Protein AF-A0A067C6R5-F1 (afdb_monomer_lite)

Organism: Saprolegnia parasitica (strain CBS 223.65) (NCBI:txid695850)

pLDDT: mean 70.48, std 15.37, range [34.06, 92.0]

Secondary structure (DSSP, 8-state):
-----S-TT--SS----BGGGTTTTT-GGGGTHHHHHHHHHHHHHHHHHHHHTTHHHHHTT--TTTTT-HHHHHHHHHHHHHH---HHHHHHHHHHHHHHHHHHHHHHHHHHHHHHHHHHT-HHHHHHHHHHH-SS-HHHHHHHHHHHHHHHHHHTT-GGGHHHIIIIIHHIIIIISHHHHHHHHHHHHH--TTS---PBTTTB-TTBHHHHHHHHHHHHHHHHHHHHHHHHHHHHTGGGG--------GGGS-----------

Structure (mmCIF, N/CA/C/O backbone):
data_AF-A0A067C6R5-F1
#
_entry.id   AF-A0A067C6R5-F1
#
loop_
_atom_site.group_PDB
_atom_site.id
_atom_site.type_symbol
_atom_site.label_atom_id
_atom_site.label_alt_id
_atom_site.label_comp_id
_atom_site.label_asym_id
_atom_site.label_entity_id
_atom_site.label_seq_id
_atom_site.pdbx_PDB_ins_code
_atom_site.Cartn_x
_atom_site.Cartn_y
_atom_site.Cartn_z
_atom_site.occupancy
_atom_site.B_iso_or_equiv
_atom_site.auth_seq_id
_atom_site.auth_comp_id
_atom_site.auth_asym_id
_atom_site.auth_atom_id
_atom_site.pdbx_PDB_model_num
ATOM 1 N N . MET A 1 1 ? 19.857 13.580 -11.197 1.00 44.19 1 MET A N 1
ATOM 2 C CA . MET A 1 1 ? 21.025 12.777 -11.629 1.00 44.19 1 MET A CA 1
ATOM 3 C C . MET A 1 1 ? 20.503 11.390 -11.952 1.00 44.19 1 MET A C 1
ATOM 5 O O . MET A 1 1 ? 19.871 10.822 -11.078 1.00 44.19 1 MET A O 1
ATOM 9 N N . HIS A 1 2 ? 20.667 10.883 -13.178 1.00 52.81 2 HIS A N 1
ATOM 10 C CA . HIS A 1 2 ? 20.287 9.495 -13.477 1.00 52.81 2 HIS A CA 1
ATOM 11 C C . HIS A 1 2 ? 21.215 8.545 -12.706 1.00 52.81 2 HIS A C 1
ATOM 13 O O . HIS A 1 2 ? 22.434 8.758 -12.746 1.00 52.81 2 HIS A O 1
ATOM 19 N N . PRO A 1 3 ? 20.680 7.544 -11.990 1.00 53.44 3 PRO A N 1
ATOM 20 C CA . PRO A 1 3 ? 21.514 6.559 -11.328 1.00 53.44 3 PRO A CA 1
ATOM 21 C C . PRO A 1 3 ? 22.317 5.816 -12.386 1.00 53.44 3 PRO A C 1
ATOM 23 O O . PRO A 1 3 ? 21.790 5.291 -13.367 1.00 53.44 3 PRO A O 1
ATOM 26 N N . ARG A 1 4 ? 23.638 5.820 -12.215 1.00 61.06 4 ARG A N 1
ATOM 27 C CA . ARG A 1 4 ? 24.522 5.023 -13.055 1.00 61.06 4 ARG A CA 1
ATOM 28 C C . ARG A 1 4 ? 24.373 3.583 -12.587 1.00 61.06 4 ARG A C 1
ATOM 30 O O . ARG A 1 4 ? 24.993 3.196 -11.608 1.00 61.06 4 ARG A O 1
ATOM 37 N N . CYS A 1 5 ? 23.588 2.787 -13.305 1.00 66.44 5 CYS A N 1
ATOM 38 C CA . CYS A 1 5 ? 23.554 1.332 -13.121 1.00 66.44 5 CYS A CA 1
ATOM 39 C C . CYS A 1 5 ? 24.858 0.630 -13.548 1.00 66.44 5 CYS A C 1
ATOM 41 O O . CYS A 1 5 ? 24.928 -0.592 -13.563 1.00 66.44 5 CYS A O 1
ATOM 43 N N . PHE A 1 6 ? 25.900 1.403 -13.865 1.00 57.22 6 PHE A N 1
ATOM 44 C CA . PHE A 1 6 ? 27.243 0.933 -14.159 1.00 57.22 6 PHE A CA 1
ATOM 45 C C . PHE A 1 6 ? 28.114 1.056 -12.908 1.00 57.22 6 PHE A C 1
ATOM 47 O O . PHE A 1 6 ? 28.357 2.166 -12.429 1.00 57.22 6 PHE A O 1
ATOM 54 N N . ALA A 1 7 ? 28.627 -0.071 -12.415 1.00 45.84 7 ALA A N 1
ATOM 55 C CA . ALA A 1 7 ? 29.823 -0.060 -11.583 1.00 45.84 7 ALA A CA 1
ATOM 56 C C . ALA A 1 7 ? 31.022 0.350 -12.459 1.00 45.84 7 ALA A C 1
ATOM 58 O O . ALA A 1 7 ? 31.126 -0.070 -13.611 1.00 45.84 7 ALA A O 1
ATOM 59 N N . ASP A 1 8 ? 31.889 1.212 -11.936 1.00 47.25 8 ASP A N 1
ATOM 60 C CA . ASP A 1 8 ? 32.986 1.862 -12.656 1.00 47.25 8 ASP A CA 1
ATOM 61 C C . ASP A 1 8 ? 33.775 0.944 -13.618 1.00 47.25 8 ASP A C 1
ATOM 63 O O . ASP A 1 8 ? 34.541 0.072 -13.213 1.00 47.25 8 ASP A O 1
ATOM 67 N N . GLY A 1 9 ? 33.663 1.228 -14.919 1.00 46.22 9 GLY A N 1
ATOM 68 C CA . GLY A 1 9 ? 34.814 1.233 -15.824 1.00 46.22 9 GLY A CA 1
ATOM 69 C C . GLY A 1 9 ? 35.507 -0.090 -16.161 1.00 46.22 9 GLY A C 1
ATOM 70 O O . GLY A 1 9 ? 36.697 -0.050 -16.476 1.00 46.22 9 GLY A O 1
ATOM 71 N N . LYS A 1 10 ? 34.818 -1.237 -16.173 1.00 45.56 10 LYS A N 1
ATOM 72 C CA . LYS A 1 10 ? 35.323 -2.425 -16.885 1.00 45.56 10 LYS A CA 1
ATOM 73 C C . LYS A 1 10 ? 34.293 -2.992 -17.853 1.00 45.56 10 LYS A C 1
ATOM 75 O O . LYS A 1 10 ? 33.242 -3.487 -17.468 1.00 45.56 10 LYS A O 1
ATOM 80 N N . VAL A 1 11 ? 34.650 -2.866 -19.126 1.00 49.47 11 VAL A N 1
ATOM 81 C CA . VAL A 1 11 ? 34.019 -3.497 -20.281 1.00 49.47 11 VAL A CA 1
ATOM 82 C C . VAL A 1 11 ? 34.340 -4.988 -20.204 1.00 49.47 11 VAL A C 1
ATOM 84 O O . VAL A 1 11 ? 35.391 -5.396 -20.670 1.00 49.47 11 VAL A O 1
ATOM 87 N N . ASP A 1 12 ? 33.480 -5.758 -19.545 1.00 50.25 12 ASP A N 1
ATOM 88 C CA . ASP A 1 12 ? 33.405 -7.218 -19.664 1.00 50.25 12 ASP A CA 1
ATOM 89 C C . ASP A 1 12 ? 31.941 -7.637 -19.402 1.00 50.25 12 ASP A C 1
ATOM 91 O O . ASP A 1 12 ? 31.506 -7.764 -18.261 1.00 50.25 12 ASP A O 1
ATOM 95 N N . ASP A 1 13 ? 31.160 -7.726 -20.483 1.00 45.91 13 ASP A N 1
ATOM 96 C CA . ASP A 1 13 ? 30.016 -8.613 -20.785 1.00 45.91 13 ASP A CA 1
ATOM 97 C C . ASP A 1 13 ? 28.974 -9.051 -19.725 1.00 45.91 13 ASP A C 1
ATOM 99 O O . ASP A 1 13 ? 28.172 -9.945 -19.996 1.00 45.91 13 ASP A O 1
ATOM 103 N N . MET A 1 14 ? 28.845 -8.397 -18.571 1.00 52.38 14 MET A N 1
ATOM 104 C CA . MET A 1 14 ? 27.650 -8.526 -17.718 1.00 52.38 14 MET A CA 1
ATOM 105 C C . MET A 1 14 ? 26.938 -7.183 -17.592 1.00 52.38 14 MET A C 1
ATOM 107 O O . MET A 1 14 ? 27.125 -6.423 -16.646 1.00 52.38 14 MET A O 1
ATOM 111 N N . VAL A 1 15 ? 26.135 -6.874 -18.612 1.00 60.31 15 VAL A N 1
ATOM 112 C CA . VAL A 1 15 ? 25.364 -5.631 -18.715 1.00 60.31 15 VAL A CA 1
ATOM 113 C C . VAL A 1 15 ? 24.257 -5.629 -17.659 1.00 60.31 15 VAL A C 1
ATOM 115 O O . VAL A 1 15 ? 23.209 -6.251 -17.832 1.00 60.31 15 VAL A O 1
ATOM 118 N N . VAL A 1 16 ? 24.480 -4.909 -16.561 1.00 69.88 16 VAL A N 1
ATOM 119 C CA . VAL A 1 16 ? 23.430 -4.604 -15.584 1.00 69.88 16 VAL A CA 1
ATOM 120 C C . VAL A 1 16 ? 22.430 -3.663 -16.252 1.00 69.88 16 VAL A C 1
ATOM 122 O O . VAL A 1 16 ? 22.750 -2.526 -16.601 1.00 69.88 16 VAL A O 1
ATOM 125 N N . CYS A 1 17 ? 21.219 -4.162 -16.486 1.00 81.44 17 CYS A N 1
ATOM 126 C CA . CYS A 1 17 ? 20.203 -3.449 -17.250 1.00 81.44 17 CYS A CA 1
ATOM 127 C C . CYS A 1 17 ? 19.439 -2.437 -16.377 1.00 81.44 17 CYS A C 1
ATOM 129 O O . CYS A 1 17 ? 19.058 -2.737 -15.242 1.00 81.44 17 CYS A O 1
ATOM 131 N N . ALA A 1 18 ? 19.191 -1.238 -16.907 1.00 84.38 18 ALA A N 1
ATOM 132 C CA . ALA A 1 18 ? 18.349 -0.231 -16.260 1.00 84.38 18 ALA A CA 1
ATOM 133 C C . ALA A 1 18 ? 16.856 -0.499 -16.525 1.00 84.38 18 ALA A C 1
ATOM 135 O O . ALA A 1 18 ? 16.506 -1.037 -17.575 1.00 84.38 18 ALA A O 1
ATOM 136 N N . VAL A 1 19 ? 15.972 -0.072 -15.615 1.00 84.00 19 VAL A N 1
ATOM 137 C CA . VAL A 1 19 ? 14.509 -0.298 -15.671 1.00 84.00 19 VAL A CA 1
ATOM 138 C C . VAL A 1 19 ? 13.851 0.153 -16.979 1.00 84.00 19 VAL A C 1
ATOM 140 O O . VAL A 1 19 ? 12.918 -0.492 -17.472 1.00 84.00 19 VAL A O 1
ATOM 143 N N . GLN A 1 20 ? 14.390 1.207 -17.596 1.00 83.75 20 GLN A N 1
ATOM 144 C CA . GLN A 1 20 ? 13.936 1.720 -18.892 1.00 83.75 20 GLN A CA 1
ATOM 145 C C . GLN A 1 20 ? 14.157 0.716 -20.038 1.00 83.75 20 GLN A C 1
ATOM 147 O O . GLN A 1 20 ? 13.341 0.659 -20.951 1.00 83.75 20 GLN A O 1
ATOM 152 N N . HIS A 1 21 ? 15.193 -0.126 -19.953 1.00 85.19 21 HIS A N 1
ATOM 153 C CA . HIS A 1 21 ? 15.613 -1.066 -21.002 1.00 85.19 21 HIS A CA 1
ATOM 154 C C . HIS A 1 21 ? 15.312 -2.534 -20.680 1.00 85.19 21 HIS A C 1
ATOM 156 O O . HIS A 1 21 ? 15.797 -3.434 -21.361 1.00 85.19 21 HIS A O 1
ATOM 162 N N . TRP A 1 22 ? 14.515 -2.822 -19.647 1.00 86.62 22 TRP A N 1
ATOM 163 C CA . TRP A 1 22 ? 14.220 -4.209 -19.275 1.00 86.62 22 TRP A CA 1
ATOM 164 C C . TRP A 1 22 ? 13.587 -5.023 -20.402 1.00 86.62 22 TRP A C 1
ATOM 166 O O . TRP A 1 22 ? 13.871 -6.213 -20.499 1.00 86.62 22 TRP A O 1
ATOM 176 N N . ASP A 1 23 ? 12.774 -4.408 -21.261 1.00 86.62 23 ASP A N 1
ATOM 177 C CA . ASP A 1 23 ? 12.181 -5.104 -22.406 1.00 86.62 23 ASP A CA 1
ATOM 178 C C . ASP A 1 23 ? 13.265 -5.551 -23.406 1.00 86.62 23 ASP A C 1
ATOM 180 O O . ASP A 1 23 ? 13.275 -6.712 -23.814 1.00 86.62 23 ASP A O 1
ATOM 184 N N . ASP A 1 24 ? 14.240 -4.682 -23.694 1.00 86.75 24 ASP A N 1
ATOM 185 C CA . ASP A 1 24 ? 15.369 -4.964 -24.594 1.00 86.75 24 ASP A CA 1
ATOM 186 C C . ASP A 1 24 ? 16.315 -6.032 -24.021 1.00 86.75 24 ASP A C 1
ATOM 188 O O . ASP A 1 24 ? 16.852 -6.870 -24.744 1.00 86.75 24 ASP A O 1
ATOM 192 N N . CYS A 1 25 ? 16.496 -6.031 -22.700 1.00 85.62 25 CYS A N 1
ATOM 193 C CA . CYS A 1 25 ? 17.357 -6.970 -21.984 1.00 85.62 25 CYS A CA 1
ATOM 194 C C . CYS A 1 25 ? 16.685 -8.323 -21.662 1.00 85.62 25 CYS A C 1
ATOM 196 O O . CYS A 1 25 ? 17.308 -9.168 -21.021 1.00 85.62 25 CYS A O 1
ATOM 198 N N . GLY A 1 26 ? 15.416 -8.535 -22.038 1.00 87.12 26 GLY A N 1
ATOM 199 C CA . GLY A 1 26 ? 14.666 -9.768 -21.735 1.00 87.12 26 GLY A CA 1
ATOM 200 C C . GLY A 1 26 ? 14.119 -9.867 -20.299 1.00 87.12 26 GLY A C 1
ATOM 201 O O . GLY A 1 26 ? 13.637 -10.917 -19.874 1.00 87.12 26 GLY A O 1
ATOM 202 N N . TYR A 1 27 ? 14.154 -8.765 -19.554 1.00 87.62 27 TYR A N 1
ATOM 203 C CA . TYR A 1 27 ? 13.699 -8.615 -18.170 1.00 87.62 27 TYR A CA 1
ATOM 204 C C . TYR A 1 27 ? 12.306 -7.976 -18.042 1.00 87.62 27 TYR A C 1
ATOM 206 O O . TYR A 1 27 ? 11.853 -7.726 -16.928 1.00 87.62 27 TYR A O 1
ATOM 214 N N . GLY A 1 28 ? 11.580 -7.744 -19.142 1.00 86.00 28 GLY A N 1
ATOM 215 C CA . GLY A 1 28 ? 10.255 -7.097 -19.123 1.00 86.00 28 GLY A CA 1
ATOM 216 C C . GLY A 1 28 ? 9.228 -7.769 -18.196 1.00 86.00 28 GLY A C 1
ATOM 217 O O . GLY A 1 28 ? 8.382 -7.105 -17.594 1.00 86.00 28 GLY A O 1
ATOM 218 N N . TRP A 1 29 ? 9.351 -9.084 -17.978 1.00 88.56 29 TRP A N 1
ATOM 219 C CA .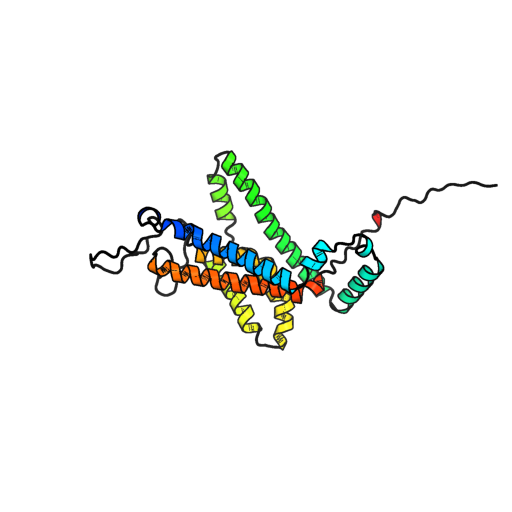 TRP A 1 29 ? 8.501 -9.844 -17.054 1.00 88.56 29 TRP A CA 1
ATOM 220 C C . TRP A 1 29 ? 8.615 -9.383 -15.587 1.00 88.56 29 TRP A C 1
ATOM 222 O O . TRP A 1 29 ? 7.646 -9.518 -14.835 1.00 88.56 29 TRP A O 1
ATOM 232 N N . LEU A 1 30 ? 9.746 -8.787 -15.181 1.00 89.00 30 LEU A N 1
ATOM 233 C CA . LEU A 1 30 ? 9.971 -8.275 -13.821 1.00 89.00 30 LEU A CA 1
ATOM 234 C C . LEU A 1 30 ? 9.060 -7.095 -13.469 1.00 89.00 30 LEU A C 1
ATOM 236 O O . LEU A 1 30 ? 8.815 -6.860 -12.291 1.00 89.00 30 LEU A O 1
ATOM 240 N N . ARG A 1 31 ? 8.482 -6.399 -14.458 1.00 85.31 31 ARG A N 1
ATOM 241 C CA . ARG A 1 31 ? 7.496 -5.333 -14.204 1.00 85.31 31 ARG A CA 1
ATOM 242 C C . ARG A 1 31 ? 6.183 -5.880 -13.643 1.00 85.31 31 ARG A C 1
ATOM 244 O O . ARG A 1 31 ? 5.560 -5.262 -12.786 1.00 85.31 31 ARG A O 1
ATOM 251 N N . LEU A 1 32 ? 5.757 -7.048 -14.127 1.00 85.94 32 LEU A N 1
ATOM 252 C CA . LEU A 1 32 ? 4.472 -7.654 -13.765 1.00 85.94 32 LEU A CA 1
ATOM 253 C C . LEU A 1 32 ? 4.601 -8.720 -12.674 1.00 85.94 32 LEU A C 1
ATOM 255 O O . LEU A 1 32 ? 3.642 -8.964 -11.940 1.00 85.94 32 LEU A O 1
ATOM 259 N N . ALA A 1 33 ? 5.768 -9.354 -12.544 1.00 89.06 33 ALA A N 1
ATOM 260 C CA . ALA A 1 33 ? 5.976 -10.437 -11.589 1.00 89.06 33 ALA A CA 1
ATOM 261 C C . ALA A 1 33 ? 5.647 -10.062 -10.130 1.00 89.06 33 ALA A C 1
ATOM 263 O O . ALA A 1 33 ? 4.912 -10.830 -9.504 1.00 89.06 33 ALA A O 1
ATOM 264 N N . PRO A 1 34 ? 6.073 -8.904 -9.580 1.00 86.69 34 PRO A N 1
ATOM 265 C CA . PRO A 1 34 ? 5.721 -8.521 -8.213 1.00 86.69 34 PRO A CA 1
ATOM 266 C C . PRO A 1 34 ? 4.214 -8.323 -8.036 1.00 86.69 34 PRO A C 1
ATOM 268 O O . PRO A 1 34 ? 3.660 -8.713 -7.012 1.00 86.69 34 PRO A O 1
ATOM 271 N N . ILE A 1 35 ? 3.529 -7.780 -9.049 1.00 85.81 35 ILE A N 1
ATOM 272 C CA . ILE A 1 35 ? 2.076 -7.555 -9.021 1.00 85.81 35 ILE A CA 1
ATOM 273 C C . ILE A 1 35 ? 1.343 -8.895 -8.947 1.00 85.81 35 ILE A C 1
ATOM 275 O O . ILE A 1 35 ? 0.514 -9.101 -8.058 1.00 85.81 35 ILE A O 1
ATOM 279 N N . TYR A 1 36 ? 1.673 -9.828 -9.845 1.00 86.44 36 TYR A N 1
ATOM 280 C CA . TYR A 1 36 ? 1.070 -11.160 -9.839 1.00 86.44 36 TYR A CA 1
ATOM 281 C C . TYR A 1 36 ? 1.392 -11.926 -8.565 1.00 86.44 36 TYR A C 1
ATOM 283 O O . TYR A 1 36 ? 0.526 -12.612 -8.028 1.00 86.44 36 TYR A O 1
ATOM 291 N N . LEU A 1 37 ? 2.611 -11.792 -8.048 1.00 89.00 37 LEU A N 1
ATOM 292 C CA . LEU A 1 37 ? 3.007 -12.447 -6.815 1.00 89.00 37 LEU A CA 1
ATOM 293 C C . LEU A 1 37 ? 2.222 -11.891 -5.619 1.00 89.00 37 LEU A C 1
ATOM 295 O O . LEU A 1 37 ? 1.673 -12.680 -4.848 1.00 89.00 37 LEU A O 1
ATOM 299 N N . CYS A 1 38 ? 2.095 -10.568 -5.489 1.00 86.12 38 CYS A N 1
ATOM 300 C CA . CYS A 1 38 ? 1.267 -9.936 -4.460 1.00 86.12 38 CYS A CA 1
ATOM 301 C C . CYS A 1 38 ? -0.198 -10.375 -4.566 1.00 86.12 38 CYS A C 1
ATOM 303 O O . CYS A 1 38 ? -0.795 -10.741 -3.554 1.00 86.12 38 CYS A O 1
ATOM 305 N N . LEU A 1 39 ? -0.763 -10.411 -5.777 1.00 86.62 39 LEU A N 1
ATOM 306 C CA . LEU A 1 39 ? -2.130 -10.878 -6.017 1.00 86.62 39 LEU A CA 1
ATOM 307 C C . LEU A 1 39 ? -2.307 -12.348 -5.609 1.00 86.62 39 LEU A C 1
ATOM 309 O O . LEU A 1 39 ? -3.243 -12.682 -4.883 1.00 86.62 39 LEU A O 1
ATOM 313 N N . CYS A 1 40 ? -1.397 -13.225 -6.035 1.00 89.19 40 CYS A N 1
ATOM 314 C CA . CYS A 1 40 ? -1.409 -14.639 -5.675 1.00 89.19 40 CYS A CA 1
ATOM 315 C C . CYS A 1 40 ? -1.315 -14.828 -4.158 1.00 89.19 40 CYS A C 1
ATOM 317 O O . CYS A 1 40 ? -2.112 -15.571 -3.590 1.00 89.19 40 CYS A O 1
ATOM 319 N N . LEU A 1 41 ? -0.389 -14.137 -3.486 1.00 88.44 41 LEU A N 1
ATOM 320 C CA . LEU A 1 41 ? -0.261 -14.189 -2.028 1.00 88.44 41 LEU A CA 1
ATOM 321 C C . LEU A 1 41 ? -1.523 -13.689 -1.333 1.00 88.44 41 LEU A C 1
ATOM 323 O O . LEU A 1 41 ? -1.992 -14.338 -0.403 1.00 88.44 41 LEU A O 1
ATOM 327 N N . TRP A 1 42 ? -2.092 -12.580 -1.798 1.00 86.50 42 TRP A N 1
ATOM 328 C CA . TRP A 1 42 ? -3.319 -12.013 -1.253 1.00 86.50 42 TRP A CA 1
ATOM 329 C C . TRP A 1 42 ? -4.486 -13.003 -1.343 1.00 86.50 42 TRP A C 1
ATOM 331 O O . TRP A 1 42 ? -5.130 -13.291 -0.334 1.00 86.50 42 TRP A O 1
ATOM 341 N N . VAL A 1 43 ? -4.701 -13.611 -2.515 1.00 85.25 43 VAL A N 1
ATOM 342 C CA . VAL A 1 43 ? -5.747 -14.626 -2.714 1.00 85.25 43 VAL A CA 1
ATOM 343 C C . VAL A 1 43 ? -5.480 -15.869 -1.863 1.00 85.25 43 VAL A C 1
ATOM 345 O O . VAL A 1 43 ? -6.382 -16.342 -1.172 1.00 85.25 43 VAL A O 1
ATOM 348 N N . LEU A 1 44 ? -4.258 -16.408 -1.874 1.00 89.25 44 LEU A N 1
ATOM 349 C CA . LEU A 1 44 ? -3.922 -17.639 -1.153 1.00 89.25 44 LEU A CA 1
ATOM 350 C C . LEU A 1 44 ? -4.017 -17.465 0.366 1.00 89.25 44 LEU A C 1
ATOM 352 O O . LEU A 1 44 ? -4.594 -18.320 1.040 1.00 89.25 44 LEU A O 1
ATOM 356 N N . LEU A 1 45 ? -3.492 -16.363 0.908 1.00 85.56 45 LEU A N 1
ATOM 357 C CA . LEU A 1 45 ? -3.587 -16.040 2.332 1.00 85.56 45 LEU A CA 1
ATOM 358 C C . LEU A 1 45 ? -5.038 -15.758 2.729 1.00 85.56 45 LEU A C 1
ATOM 360 O O . LEU A 1 45 ? -5.513 -16.330 3.710 1.00 85.56 45 LEU A O 1
ATOM 364 N N . GLY A 1 46 ? -5.764 -14.960 1.940 1.00 78.75 46 GLY A N 1
ATOM 365 C CA . GLY A 1 46 ? -7.175 -14.662 2.175 1.00 78.75 46 GLY A CA 1
ATOM 366 C C . GLY A 1 46 ? -8.033 -15.928 2.209 1.00 78.75 46 GLY A C 1
ATOM 367 O O . GLY A 1 46 ? -8.737 -16.180 3.188 1.00 78.75 46 GLY A O 1
ATOM 368 N N . VAL A 1 47 ? -7.915 -16.791 1.195 1.00 81.75 47 VAL A N 1
ATOM 369 C CA . VAL A 1 47 ? -8.628 -18.079 1.134 1.00 81.75 47 VAL A CA 1
ATOM 370 C C . VAL A 1 47 ? -8.182 -19.015 2.257 1.00 81.75 47 VAL A C 1
ATOM 372 O O . VAL A 1 47 ? -9.022 -19.648 2.899 1.00 81.75 47 VAL A O 1
ATOM 375 N N . GLY A 1 48 ? -6.877 -19.117 2.520 1.00 83.62 48 GLY A N 1
ATOM 376 C CA . GLY A 1 48 ? -6.326 -19.968 3.573 1.00 83.62 48 GLY A CA 1
ATOM 377 C C . GLY A 1 48 ? -6.854 -19.594 4.957 1.00 83.62 48 GLY A C 1
ATOM 378 O O . GLY A 1 48 ? -7.251 -20.467 5.732 1.00 83.62 48 GLY A O 1
ATOM 379 N N . MET A 1 49 ? -6.936 -18.298 5.250 1.00 75.19 49 MET A N 1
ATOM 380 C CA . MET A 1 49 ? -7.488 -17.798 6.505 1.00 75.19 49 MET A CA 1
ATOM 381 C C . MET A 1 49 ? -9.007 -17.965 6.583 1.00 75.19 49 MET A C 1
ATOM 383 O O . MET A 1 49 ? -9.515 -18.419 7.611 1.00 75.19 49 MET A O 1
ATOM 387 N N . LEU A 1 50 ? -9.728 -17.713 5.488 1.00 72.00 50 LEU A N 1
ATOM 388 C CA . LEU A 1 50 ? -11.177 -17.909 5.426 1.00 72.00 50 LEU A CA 1
ATOM 389 C C . LEU A 1 50 ? -11.573 -19.383 5.636 1.00 72.00 50 LEU A C 1
ATOM 391 O O . LEU A 1 50 ? -12.591 -19.677 6.268 1.00 72.00 50 LEU A O 1
ATOM 395 N N . ARG A 1 51 ? -10.742 -20.322 5.158 1.00 76.50 51 ARG A N 1
ATOM 396 C CA . ARG A 1 51 ? -10.897 -21.764 5.413 1.00 76.50 51 ARG A CA 1
ATOM 397 C C . ARG A 1 51 ? -10.672 -22.122 6.882 1.00 76.50 51 ARG A C 1
ATOM 399 O O . ARG A 1 51 ? -11.445 -22.910 7.422 1.00 76.50 51 ARG A O 1
ATOM 406 N N . ARG A 1 52 ? -9.653 -21.548 7.535 1.00 73.81 52 ARG A N 1
ATOM 407 C CA . ARG A 1 52 ? -9.331 -21.837 8.948 1.00 73.81 52 ARG A CA 1
ATOM 408 C C . ARG A 1 52 ? -10.431 -21.402 9.919 1.00 73.81 52 ARG A C 1
ATOM 410 O O . ARG A 1 52 ? -10.663 -22.097 10.899 1.00 73.81 52 ARG A O 1
ATOM 417 N N . HIS A 1 53 ? -11.127 -20.299 9.643 1.00 63.62 53 HIS A N 1
ATOM 418 C CA . HIS A 1 53 ? -12.117 -19.724 10.566 1.00 63.62 53 HIS A CA 1
ATOM 419 C C . HIS A 1 53 ? -13.576 -20.148 10.317 1.00 63.62 53 HIS A C 1
ATOM 421 O O . HIS A 1 53 ? -14.490 -19.498 10.812 1.00 63.62 53 HIS A O 1
ATOM 427 N N . ALA A 1 54 ? -13.826 -21.231 9.568 1.00 56.50 54 ALA A N 1
ATOM 428 C CA . ALA A 1 54 ? -15.169 -21.771 9.289 1.00 56.50 54 ALA A CA 1
ATOM 429 C C . ALA A 1 54 ? -16.175 -20.786 8.638 1.00 56.50 54 ALA A C 1
ATOM 431 O O . ALA A 1 54 ? -17.321 -21.158 8.390 1.00 56.50 54 ALA A O 1
ATOM 432 N N . ALA A 1 55 ? -15.757 -19.569 8.272 1.00 53.78 55 ALA A N 1
ATOM 433 C CA . ALA A 1 55 ? -16.606 -18.557 7.645 1.00 53.78 55 ALA A CA 1
ATOM 434 C C . ALA A 1 55 ? -17.174 -19.032 6.297 1.00 53.78 55 ALA A C 1
ATOM 436 O O . ALA A 1 55 ? -18.330 -18.760 5.989 1.00 53.78 55 ALA A O 1
ATOM 437 N N . LEU A 1 56 ? -16.417 -19.836 5.538 1.00 50.12 56 LEU A N 1
ATOM 438 C CA . LEU A 1 56 ? -16.924 -20.501 4.329 1.00 50.12 56 LEU A CA 1
ATOM 439 C C . LEU A 1 56 ? -18.039 -21.511 4.634 1.00 50.12 56 LEU A C 1
ATOM 441 O O . LEU A 1 56 ? -19.002 -21.595 3.880 1.00 50.12 56 LEU A O 1
ATOM 445 N N . HIS A 1 57 ? -17.961 -22.235 5.755 1.00 49.41 57 HIS A N 1
ATOM 446 C CA . HIS A 1 57 ? -19.038 -23.143 6.166 1.00 49.41 57 HIS A CA 1
ATOM 447 C C . HIS A 1 57 ? -20.297 -22.381 6.609 1.00 49.41 57 HIS A C 1
ATOM 449 O O . HIS A 1 57 ? -21.388 -22.925 6.496 1.00 49.41 57 HIS A O 1
ATOM 455 N N . GLY A 1 58 ? -20.164 -21.137 7.086 1.00 50.97 58 GLY A N 1
ATOM 456 C CA . GLY A 1 58 ? -21.288 -20.246 7.397 1.00 50.97 58 GLY A CA 1
ATOM 457 C C . GLY A 1 58 ? -21.896 -19.567 6.164 1.00 50.97 58 GLY A C 1
ATOM 458 O O . GLY A 1 58 ? -23.115 -19.493 6.061 1.00 50.97 58 GLY A O 1
ATOM 459 N N . LEU A 1 59 ? -21.074 -19.140 5.196 1.00 51.25 59 LEU A N 1
ATOM 460 C CA . LEU A 1 59 ? -21.524 -18.493 3.952 1.00 51.25 59 LEU A CA 1
ATOM 461 C C . LEU A 1 59 ? -22.391 -19.419 3.087 1.00 51.25 59 LEU A C 1
ATOM 463 O O . LEU A 1 59 ? -23.402 -18.985 2.543 1.00 51.25 59 LEU A O 1
ATOM 467 N N . PHE A 1 60 ? -22.039 -20.705 3.015 1.00 50.94 60 PHE A N 1
ATOM 468 C CA . PHE A 1 60 ? -22.854 -21.722 2.336 1.00 50.94 60 PHE A CA 1
ATOM 469 C C . PHE A 1 60 ? -23.993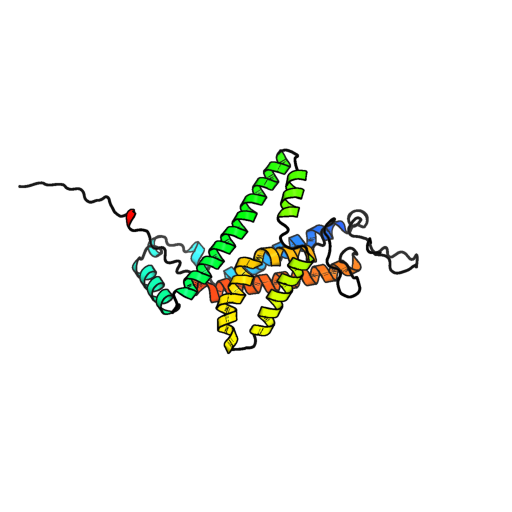 -22.280 3.203 1.00 50.94 60 PHE A C 1
ATOM 471 O O . PHE A 1 60 ? -24.813 -23.054 2.719 1.00 50.94 60 PHE A O 1
ATOM 478 N N . ARG A 1 61 ? -24.073 -21.873 4.475 1.00 45.47 61 ARG A N 1
ATOM 479 C CA . ARG A 1 61 ? -25.125 -22.246 5.430 1.00 45.47 61 ARG A CA 1
ATOM 480 C C . ARG A 1 61 ? -25.902 -21.008 5.886 1.00 45.47 61 ARG A C 1
ATOM 482 O O . ARG A 1 61 ? -26.281 -20.900 7.052 1.00 45.47 61 ARG A O 1
ATOM 489 N N . SER A 1 62 ? -26.104 -20.067 4.960 1.00 44.75 62 SER A N 1
ATOM 490 C CA . SER A 1 62 ? -26.992 -18.916 5.123 1.00 44.75 62 SER A CA 1
ATOM 491 C C . SER A 1 62 ? -28.439 -19.409 5.143 1.00 44.75 62 SER A C 1
ATOM 493 O O . SER A 1 62 ? -29.140 -19.427 4.134 1.00 44.75 62 SER A O 1
ATOM 495 N N . ASP A 1 63 ? -28.858 -19.899 6.303 1.00 45.56 63 ASP A N 1
ATOM 496 C CA . ASP A 1 63 ? -30.248 -20.207 6.588 1.00 45.56 63 ASP A CA 1
ATOM 497 C C . ASP A 1 63 ? -30.945 -18.879 6.914 1.00 45.56 63 ASP A C 1
ATOM 499 O O . ASP A 1 63 ? -30.771 -18.313 7.998 1.00 45.56 63 ASP A O 1
ATOM 503 N N . ALA A 1 64 ? -31.668 -18.324 5.936 1.00 52.69 64 ALA A N 1
ATOM 504 C CA . ALA A 1 64 ? -32.304 -17.003 6.016 1.00 52.69 64 ALA A CA 1
ATOM 505 C C . ALA A 1 64 ? -33.250 -16.858 7.225 1.00 52.69 64 ALA A C 1
ATOM 507 O O . ALA A 1 64 ? -33.499 -15.752 7.699 1.00 52.69 64 ALA A O 1
ATOM 508 N N . THR A 1 65 ? -33.724 -17.978 7.772 1.00 55.00 65 THR A N 1
ATOM 509 C CA . THR A 1 65 ? -34.585 -18.037 8.958 1.00 55.00 65 THR A CA 1
ATOM 510 C C . THR A 1 65 ? -33.855 -17.689 10.262 1.00 55.00 65 THR A C 1
ATOM 512 O O . THR A 1 65 ? -34.487 -17.241 11.215 1.00 55.00 65 THR A O 1
ATOM 515 N N . ARG A 1 66 ? -32.521 -17.821 10.310 1.00 48.06 66 ARG A N 1
ATOM 516 C CA . ARG A 1 66 ? -31.701 -17.602 11.517 1.00 48.06 66 ARG A CA 1
ATOM 517 C C . ARG A 1 66 ? -31.162 -16.175 11.658 1.00 48.06 66 ARG A C 1
ATOM 519 O O . ARG A 1 66 ? -30.759 -15.772 12.743 1.00 48.06 66 ARG A O 1
ATOM 526 N N . VAL A 1 67 ? -31.164 -15.401 10.571 1.00 50.84 67 VAL A N 1
ATOM 527 C CA . VAL A 1 67 ? -30.679 -14.005 10.527 1.00 50.84 67 VAL A CA 1
ATOM 528 C C . VAL A 1 67 ? -31.735 -13.014 11.050 1.00 50.84 67 VAL A C 1
ATOM 530 O O . VAL A 1 67 ? -31.446 -11.838 11.238 1.00 50.84 67 VAL A O 1
ATOM 533 N N . HIS A 1 68 ? -32.964 -13.466 11.315 1.00 49.31 68 HIS A N 1
ATOM 534 C CA . HIS A 1 68 ? -34.083 -12.626 11.761 1.00 49.31 68 HIS A CA 1
ATOM 535 C C . HIS A 1 68 ? -34.509 -12.864 13.216 1.00 49.31 68 HIS A C 1
ATOM 537 O O . HIS A 1 68 ? -35.640 -12.547 13.563 1.00 49.31 68 HIS A O 1
ATOM 543 N N . GLU A 1 69 ? -33.643 -13.377 14.096 1.00 51.19 69 GLU A N 1
ATOM 544 C CA . GLU A 1 69 ? -33.950 -13.370 15.533 1.00 51.19 69 GLU A CA 1
ATOM 545 C C . GLU A 1 69 ? -33.608 -11.996 16.149 1.00 51.19 69 GLU A C 1
ATOM 547 O O . GLU A 1 69 ? -32.446 -11.721 16.459 1.00 51.19 69 GLU A O 1
ATOM 552 N N . PRO A 1 70 ? -34.595 -11.112 16.402 1.00 57.75 70 PRO A N 1
ATOM 553 C CA . PRO A 1 70 ? -34.346 -9.819 17.050 1.00 57.75 70 PRO A CA 1
ATOM 554 C C . PRO A 1 70 ? -33.742 -9.975 18.457 1.00 57.75 70 PRO A C 1
ATOM 556 O O . PRO A 1 70 ? -33.105 -9.058 18.975 1.00 57.75 70 PRO A O 1
ATOM 559 N N . ILE A 1 71 ? -33.905 -11.150 19.072 1.00 56.75 71 ILE A N 1
ATOM 560 C CA . ILE A 1 71 ? -33.388 -11.481 20.402 1.00 56.75 71 ILE A CA 1
ATOM 561 C C . ILE A 1 71 ? -31.864 -11.659 20.376 1.00 56.75 71 ILE A C 1
ATOM 563 O O . ILE A 1 71 ? -31.172 -11.114 21.237 1.00 56.75 71 ILE A O 1
ATOM 567 N N . THR A 1 72 ? -31.307 -12.352 19.378 1.00 52.66 72 THR A N 1
ATOM 568 C CA . THR A 1 72 ? -29.849 -12.517 19.251 1.00 52.66 72 THR A CA 1
ATOM 569 C C . THR A 1 72 ? -29.170 -11.205 18.861 1.00 52.66 72 THR A C 1
ATOM 571 O O . THR A 1 72 ? -28.094 -10.898 19.380 1.00 52.66 72 THR A O 1
ATOM 574 N N . GLN A 1 73 ? -29.834 -10.363 18.063 1.00 58.22 73 GLN A N 1
ATOM 575 C CA . GLN A 1 73 ? -29.363 -9.009 17.760 1.00 58.22 73 GLN A CA 1
ATOM 576 C C . GLN A 1 73 ? -29.374 -8.099 19.005 1.00 58.22 73 GLN A C 1
ATOM 578 O O . GLN A 1 73 ? -28.398 -7.394 19.260 1.00 58.22 73 GLN A O 1
ATOM 583 N N . GLY A 1 74 ? -30.424 -8.162 19.833 1.00 54.53 74 GLY A N 1
ATOM 584 C CA . GLY A 1 74 ? -30.526 -7.398 21.084 1.00 54.53 74 GLY A CA 1
ATOM 585 C C . GLY A 1 74 ? -29.483 -7.794 22.136 1.00 54.53 74 GLY A C 1
ATOM 586 O O . GLY A 1 74 ? -28.900 -6.925 22.788 1.00 54.53 74 GLY A O 1
ATOM 587 N N . VAL A 1 75 ? -29.180 -9.091 22.262 1.00 59.28 75 VAL A N 1
ATOM 588 C CA . VAL A 1 75 ? -28.121 -9.593 23.156 1.00 59.28 75 VAL A CA 1
ATOM 589 C C . VAL A 1 75 ? -26.734 -9.169 22.667 1.00 59.28 75 VAL A C 1
ATOM 591 O O . VAL A 1 75 ? -25.905 -8.763 23.483 1.00 59.28 75 VAL A O 1
ATOM 594 N N . ALA A 1 76 ? -26.486 -9.185 21.354 1.00 57.56 76 ALA A N 1
ATOM 595 C CA . ALA A 1 76 ? -25.235 -8.691 20.783 1.00 57.56 76 ALA A CA 1
ATOM 596 C C . ALA A 1 76 ? -25.044 -7.188 21.060 1.00 57.56 76 ALA A C 1
ATOM 598 O O . ALA A 1 76 ? -23.989 -6.794 21.556 1.00 57.56 76 ALA A O 1
ATOM 599 N N . ILE A 1 77 ? -26.079 -6.366 20.835 1.00 55.78 77 ILE A N 1
ATOM 600 C CA . ILE A 1 77 ? -26.066 -4.919 21.126 1.00 55.78 77 ILE A CA 1
ATOM 601 C C . ILE A 1 77 ? -25.820 -4.655 22.620 1.00 55.78 77 ILE A C 1
ATOM 603 O O . ILE A 1 77 ? -25.002 -3.808 22.979 1.00 55.78 77 ILE A O 1
ATOM 607 N N . ALA A 1 78 ? -26.481 -5.396 23.512 1.00 57.16 78 ALA A N 1
ATOM 608 C CA . ALA A 1 78 ? -26.292 -5.243 24.953 1.00 57.16 78 ALA A CA 1
ATOM 609 C C . ALA A 1 78 ? -24.879 -5.658 25.409 1.00 57.16 78 ALA A C 1
ATOM 611 O O . ALA A 1 78 ? -24.283 -5.003 26.268 1.00 57.16 78 ALA A O 1
ATOM 612 N N . LEU A 1 79 ? -24.309 -6.719 24.825 1.00 57.72 79 LEU A N 1
ATOM 613 C CA . LEU A 1 79 ? -22.949 -7.175 25.125 1.00 57.72 79 LEU A CA 1
ATOM 614 C C . LEU A 1 79 ? -21.882 -6.204 24.613 1.00 57.72 79 LEU A C 1
ATOM 616 O O . LEU A 1 79 ? -20.916 -5.935 25.327 1.00 57.72 79 LEU A O 1
ATOM 620 N N . SER A 1 80 ? -22.051 -5.622 23.427 1.00 53.31 80 SER A N 1
ATOM 621 C CA . SER A 1 80 ? -21.081 -4.657 22.907 1.00 53.31 80 SER A CA 1
ATOM 622 C C . SER A 1 80 ? -21.115 -3.318 23.640 1.00 53.31 80 SER A C 1
ATOM 624 O O . SER A 1 80 ? -20.058 -2.744 23.914 1.00 53.31 80 SER A O 1
ATOM 626 N N . GLN A 1 81 ? -22.298 -2.857 24.054 1.00 55.62 81 GLN A N 1
ATOM 627 C CA . GLN A 1 81 ? -22.439 -1.687 24.925 1.00 55.62 81 GLN A CA 1
ATOM 628 C C . GLN A 1 81 ? -21.796 -1.920 26.302 1.00 55.62 81 GLN A C 1
ATOM 630 O O . GLN A 1 81 ? -21.222 -0.996 26.880 1.00 55.62 81 GLN A O 1
ATOM 635 N N . ARG A 1 82 ? -21.832 -3.157 26.820 1.00 52.78 82 ARG A N 1
ATOM 636 C CA . ARG A 1 82 ? -21.209 -3.524 28.103 1.00 52.78 82 ARG A CA 1
ATOM 637 C C . ARG A 1 82 ? -19.678 -3.565 28.035 1.00 52.78 82 ARG A C 1
ATOM 639 O O . ARG A 1 82 ? -19.028 -3.260 29.035 1.00 52.78 82 ARG A O 1
ATOM 646 N N . THR A 1 83 ? -19.108 -3.899 26.878 1.00 55.38 83 THR A N 1
ATOM 647 C CA . THR A 1 83 ? -17.651 -3.990 26.683 1.00 55.38 83 THR A CA 1
ATOM 648 C C . THR A 1 83 ? -17.015 -2.628 26.371 1.00 55.38 83 THR A C 1
ATOM 650 O O . THR A 1 83 ? -15.945 -2.312 26.892 1.00 55.38 83 THR A O 1
ATOM 653 N N . TYR A 1 84 ? -17.686 -1.757 25.607 1.00 53.62 84 TYR A N 1
ATOM 654 C CA . TYR A 1 84 ? -17.198 -0.405 25.303 1.00 53.62 84 TYR A CA 1
ATOM 655 C C . TYR A 1 84 ? -17.722 0.624 26.307 1.00 53.62 84 TYR A C 1
ATOM 657 O O . TYR A 1 84 ? -18.639 1.397 26.048 1.00 53.62 84 TYR A O 1
ATOM 665 N N . ARG A 1 85 ? -17.083 0.666 27.477 1.00 53.22 85 ARG A N 1
ATOM 666 C CA . ARG A 1 85 ? -17.504 1.487 28.626 1.00 53.22 85 ARG A CA 1
ATOM 667 C C . ARG A 1 85 ? -17.484 3.010 28.406 1.00 53.22 85 ARG A C 1
ATOM 669 O O . ARG A 1 85 ? -17.952 3.731 29.283 1.00 53.22 85 ARG A O 1
ATOM 676 N N . SER A 1 86 ? -16.941 3.538 27.297 1.00 63.50 86 SER A N 1
ATOM 677 C CA . SER A 1 86 ? -16.922 4.989 27.050 1.00 63.50 86 SER A CA 1
ATOM 678 C C . SER A 1 86 ? -17.432 5.402 25.666 1.00 63.50 86 SER A C 1
ATOM 680 O O . SER A 1 86 ? -16.861 5.063 24.631 1.00 63.50 86 SER A O 1
ATOM 682 N N . LEU A 1 87 ? -18.470 6.249 25.653 1.00 65.00 87 LEU A N 1
ATOM 683 C CA . LEU A 1 87 ? -19.053 6.881 24.456 1.00 65.00 87 LEU A CA 1
ATOM 684 C C . LEU A 1 87 ? -18.005 7.572 23.566 1.00 65.00 87 LEU A C 1
ATOM 686 O O . LEU A 1 87 ? -18.144 7.629 22.345 1.00 65.00 87 LEU A O 1
ATOM 690 N N . ARG A 1 88 ? -16.923 8.079 24.171 1.00 64.56 88 ARG A N 1
ATOM 691 C CA . ARG A 1 88 ? -15.797 8.699 23.461 1.00 64.56 88 ARG A CA 1
ATOM 692 C C . ARG A 1 88 ? -15.050 7.699 22.568 1.00 64.56 88 ARG A C 1
ATOM 694 O O . ARG A 1 88 ? -14.613 8.083 21.490 1.00 64.56 88 ARG A O 1
ATOM 701 N N . GLN A 1 89 ? -14.940 6.430 22.980 1.00 64.75 89 GLN A N 1
ATOM 702 C CA . GLN A 1 89 ? -14.333 5.363 22.171 1.00 64.75 89 GLN A CA 1
ATOM 703 C C . GLN A 1 89 ? -15.116 5.112 20.893 1.00 64.75 89 GLN A C 1
ATOM 705 O O . GLN A 1 89 ? -14.550 5.093 19.805 1.00 64.75 89 GLN A O 1
ATOM 710 N N . GLN A 1 90 ? -16.427 4.953 21.051 1.00 66.06 90 GLN A N 1
ATOM 711 C CA . GLN A 1 90 ? -17.317 4.602 19.961 1.00 66.06 90 GLN A CA 1
ATOM 712 C C . GLN A 1 90 ? -17.379 5.730 18.927 1.00 66.06 90 GLN A C 1
ATOM 714 O O . GLN A 1 90 ? -17.360 5.469 17.729 1.00 66.06 90 GLN A O 1
ATOM 719 N N . ARG A 1 91 ? -17.386 6.995 19.377 1.00 70.06 91 ARG A N 1
ATOM 720 C CA . ARG A 1 91 ? -17.305 8.164 18.485 1.00 70.06 91 ARG A CA 1
ATOM 721 C C . ARG A 1 91 ? -15.995 8.205 17.703 1.00 70.06 91 ARG A C 1
ATOM 723 O O . ARG A 1 91 ? -16.036 8.465 16.509 1.00 70.06 91 ARG A O 1
ATOM 730 N N . PHE A 1 92 ? -14.864 7.923 18.352 1.00 70.19 92 PHE A N 1
ATOM 731 C CA . PHE A 1 92 ? -13.563 7.898 17.682 1.00 70.19 92 PHE A CA 1
ATOM 732 C C . PHE A 1 92 ? -13.490 6.796 16.618 1.00 70.19 92 PHE A C 1
ATOM 734 O O . PHE A 1 92 ? -13.189 7.089 15.470 1.00 70.19 92 PHE A O 1
ATOM 741 N N . GLN A 1 93 ? -13.851 5.556 16.958 1.00 67.81 93 GLN A N 1
ATOM 742 C CA . GLN A 1 93 ? -13.852 4.448 15.994 1.00 67.81 93 GLN A CA 1
ATOM 743 C C . GLN A 1 93 ? -14.811 4.699 14.822 1.00 67.81 93 GLN A C 1
ATOM 745 O O . GLN A 1 93 ? -14.465 4.425 13.678 1.00 67.81 93 GLN A O 1
ATOM 750 N N . ARG A 1 94 ? -15.996 5.275 15.080 1.00 71.00 94 ARG A N 1
ATOM 751 C CA . ARG A 1 94 ? -16.916 5.698 14.011 1.00 71.00 94 ARG A CA 1
ATOM 752 C C . ARG A 1 94 ? -16.304 6.777 13.124 1.00 71.00 94 ARG A C 1
ATOM 754 O O . ARG A 1 94 ? -16.439 6.685 11.914 1.00 71.00 94 ARG A O 1
ATOM 761 N N . ALA A 1 95 ? -15.635 7.773 13.704 1.00 71.56 95 ALA A N 1
ATOM 762 C CA . ALA A 1 95 ? -14.971 8.821 12.935 1.00 71.56 95 ALA A CA 1
ATOM 763 C C . ALA A 1 95 ? -13.842 8.254 12.062 1.00 71.56 95 ALA A C 1
ATOM 765 O O . ALA A 1 95 ? -13.772 8.600 10.890 1.00 71.56 95 ALA A O 1
ATOM 766 N N . VAL A 1 96 ? -13.019 7.342 12.594 1.00 70.38 96 VAL A N 1
ATOM 767 C CA . VAL A 1 96 ? -11.958 6.664 11.827 1.00 70.38 96 VAL A CA 1
ATOM 768 C C . VAL A 1 96 ? -12.544 5.835 10.686 1.00 70.38 96 VAL A C 1
ATOM 770 O O . VAL A 1 96 ? -12.073 5.952 9.564 1.00 70.38 96 VAL A O 1
ATOM 773 N N . ARG A 1 97 ? -13.613 5.068 10.930 1.00 67.56 97 ARG A N 1
ATOM 774 C CA . ARG A 1 97 ? -14.304 4.304 9.877 1.00 67.56 97 ARG A CA 1
ATOM 775 C C . ARG A 1 97 ? -14.917 5.198 8.803 1.00 67.56 97 ARG A C 1
ATOM 777 O O . ARG A 1 97 ? -14.808 4.885 7.627 1.00 67.56 97 ARG A O 1
ATOM 784 N N . LEU A 1 98 ? -15.543 6.310 9.194 1.00 72.25 98 LEU A N 1
ATOM 785 C CA . LEU A 1 98 ? -16.066 7.288 8.239 1.00 72.25 98 LEU A CA 1
ATOM 786 C C . LEU A 1 98 ? -14.934 7.904 7.417 1.00 72.25 98 LEU A C 1
ATOM 788 O O . LEU A 1 98 ? -15.077 8.026 6.211 1.00 72.25 98 LEU A O 1
ATOM 792 N N . LEU A 1 99 ? -13.808 8.248 8.044 1.00 72.69 99 LEU A N 1
ATOM 793 C CA . LEU A 1 99 ? -12.625 8.736 7.337 1.00 72.69 99 LEU A CA 1
ATOM 794 C C . LEU A 1 99 ? -12.073 7.684 6.370 1.00 72.69 99 LEU A C 1
ATOM 796 O O . LEU A 1 99 ? -11.798 8.026 5.229 1.00 72.69 99 LEU A O 1
ATOM 800 N N . ALA A 1 100 ? -11.972 6.420 6.786 1.00 68.50 100 ALA A N 1
ATOM 801 C CA . ALA A 1 100 ? -11.547 5.325 5.917 1.00 68.50 100 ALA A CA 1
ATOM 802 C C . ALA A 1 100 ? -12.496 5.165 4.719 1.00 68.50 100 ALA A C 1
ATOM 804 O O . ALA A 1 100 ? -12.036 5.143 3.586 1.00 68.50 100 ALA A O 1
ATOM 805 N N . MET A 1 101 ? -13.815 5.191 4.943 1.00 70.38 101 MET A N 1
ATOM 806 C CA . MET A 1 101 ? -14.809 5.202 3.862 1.00 70.38 101 MET A CA 1
ATOM 807 C C . MET A 1 101 ? -14.667 6.418 2.941 1.00 70.38 101 MET A C 1
ATOM 809 O O . MET A 1 101 ? -14.847 6.284 1.738 1.00 70.38 101 MET A O 1
ATOM 813 N N . TRP A 1 102 ? -14.357 7.603 3.475 1.00 73.56 102 TRP A N 1
ATOM 814 C CA . TRP A 1 102 ? -14.105 8.803 2.669 1.00 73.56 102 TRP A CA 1
ATOM 815 C C . TRP A 1 102 ? -12.838 8.669 1.816 1.00 73.56 102 TRP A C 1
ATOM 817 O O . TRP A 1 102 ? -12.839 9.087 0.660 1.00 73.56 102 TRP A O 1
ATOM 827 N N . VAL A 1 103 ? -11.776 8.075 2.367 1.00 70.06 103 VAL A N 1
ATOM 828 C CA . VAL A 1 103 ? -10.531 7.789 1.641 1.00 70.06 103 VAL A CA 1
ATOM 829 C C . VAL A 1 103 ? -10.777 6.746 0.548 1.00 70.06 103 VAL A C 1
ATOM 831 O O . VAL A 1 103 ? -10.409 6.978 -0.599 1.00 70.06 103 VAL A O 1
ATOM 834 N N . GLU A 1 104 ? -11.468 5.650 0.863 1.00 66.56 104 GLU A N 1
ATOM 835 C CA . GLU A 1 104 ? -11.880 4.634 -0.115 1.00 66.56 104 GLU A CA 1
ATOM 836 C C . GLU A 1 104 ? -12.783 5.231 -1.203 1.00 66.56 104 GLU A C 1
ATOM 838 O O . GLU A 1 104 ? -12.609 4.948 -2.386 1.00 66.56 104 GLU A O 1
ATOM 843 N N . ALA A 1 105 ? -13.730 6.099 -0.833 1.00 69.25 105 ALA A N 1
ATOM 844 C CA . ALA A 1 105 ? -14.618 6.759 -1.785 1.00 69.25 105 ALA A CA 1
ATOM 845 C C . ALA A 1 105 ? -13.843 7.600 -2.806 1.00 69.25 105 ALA A C 1
ATOM 847 O O . ALA A 1 105 ? -14.232 7.632 -3.971 1.00 69.25 105 ALA A O 1
ATOM 848 N N . ALA A 1 106 ? -12.739 8.240 -2.408 1.00 66.69 106 ALA A N 1
ATOM 849 C CA . ALA A 1 106 ? -11.877 8.945 -3.351 1.00 66.69 106 ALA A CA 1
ATOM 850 C C . ALA A 1 106 ? -11.299 7.985 -4.405 1.00 66.69 106 ALA A C 1
ATOM 852 O O . ALA A 1 106 ? -11.331 8.295 -5.593 1.00 66.69 106 ALA A O 1
ATOM 853 N N . GLU A 1 107 ? -10.859 6.791 -4.006 1.00 65.75 107 GLU A N 1
ATOM 854 C CA . GLU A 1 107 ? -10.348 5.765 -4.925 1.00 65.75 107 GLU A CA 1
ATOM 855 C C . GLU A 1 107 ? -11.451 5.225 -5.855 1.00 65.75 107 GLU A C 1
ATOM 857 O O . GLU A 1 107 ? -11.254 5.121 -7.069 1.00 65.75 107 GLU A O 1
ATOM 862 N N . PHE A 1 108 ? -12.658 5.004 -5.321 1.00 64.19 108 PHE A N 1
ATOM 863 C CA . PHE A 1 108 ? -13.836 4.621 -6.109 1.00 64.19 108 PHE A CA 1
ATOM 864 C C . PHE A 1 108 ? -14.313 5.701 -7.085 1.00 64.19 108 PHE A C 1
ATOM 866 O O . PHE A 1 108 ? -14.972 5.366 -8.066 1.00 64.19 108 PHE A O 1
ATOM 873 N N . ILE A 1 109 ? -14.009 6.978 -6.840 1.00 71.19 109 ILE A N 1
ATOM 874 C CA . ILE A 1 109 ? -14.306 8.081 -7.764 1.00 71.19 109 ILE A CA 1
ATOM 875 C C . ILE A 1 109 ? -13.212 8.196 -8.831 1.00 71.19 109 ILE A C 1
ATOM 877 O O . ILE A 1 109 ? -13.517 8.423 -10.002 1.00 71.19 109 ILE A O 1
ATOM 881 N N . VAL A 1 110 ? -11.945 8.013 -8.451 1.00 69.75 110 VAL A N 1
ATOM 882 C CA . VAL A 1 110 ? -10.804 8.145 -9.365 1.00 69.75 110 VAL A CA 1
ATOM 883 C C . VAL A 1 110 ? -10.785 7.027 -10.409 1.00 69.75 110 VAL A C 1
ATOM 885 O O . VAL A 1 110 ? -10.562 7.319 -11.578 1.00 69.75 110 VAL A O 1
ATOM 888 N N . ALA A 1 111 ? -11.096 5.779 -10.049 1.00 68.62 111 ALA A N 1
ATOM 889 C CA . ALA A 1 111 ? -11.096 4.657 -10.997 1.00 68.62 111 ALA A CA 1
ATOM 890 C C . ALA A 1 111 ? -12.044 4.829 -12.218 1.00 68.62 111 ALA A C 1
ATOM 892 O O . ALA A 1 111 ? -11.592 4.692 -13.359 1.00 68.62 111 ALA A O 1
ATOM 893 N N . PRO A 1 112 ? -13.347 5.149 -12.062 1.00 65.00 112 PRO A N 1
ATOM 894 C CA . PRO A 1 112 ? -14.230 5.401 -13.203 1.00 65.00 112 PRO A CA 1
ATOM 895 C C . PRO A 1 112 ? -13.868 6.692 -13.946 1.00 65.00 112 PRO A C 1
ATOM 897 O O . PRO A 1 112 ? -14.065 6.768 -15.159 1.00 65.00 112 PRO A O 1
ATOM 900 N N . LEU A 1 113 ? -13.316 7.691 -13.252 1.00 70.38 113 LEU A N 1
ATOM 901 C CA . LEU A 1 113 ? -12.823 8.916 -13.874 1.00 70.38 113 LEU A CA 1
ATOM 902 C C . LEU A 1 113 ? -11.600 8.635 -14.763 1.00 70.38 113 LEU A C 1
ATOM 904 O O . LEU A 1 113 ? -11.516 9.158 -15.873 1.00 70.38 113 LEU A O 1
ATOM 908 N N . GLU A 1 114 ? -10.702 7.748 -14.327 1.00 72.81 114 GLU A N 1
ATOM 909 C CA . GLU A 1 114 ? -9.570 7.276 -15.122 1.00 72.81 114 GLU A CA 1
ATOM 910 C C . GLU A 1 114 ? -10.046 6.600 -16.409 1.00 72.81 114 GLU A C 1
ATOM 912 O O . GLU A 1 114 ? -9.584 6.926 -17.505 1.00 72.81 114 GLU A O 1
ATOM 917 N N . LEU A 1 115 ? -11.029 5.704 -16.289 1.00 69.19 115 LEU A N 1
ATOM 918 C CA . LEU A 1 115 ? -11.641 5.039 -17.434 1.00 69.19 115 LEU A CA 1
ATOM 919 C C . LEU A 1 115 ? -12.280 6.049 -18.401 1.00 69.19 115 LEU A C 1
ATOM 921 O O . LEU A 1 115 ? -12.065 5.960 -19.609 1.00 69.19 115 LEU A O 1
ATOM 925 N N . ALA A 1 116 ? -13.023 7.032 -17.885 1.00 72.19 116 ALA A N 1
ATOM 926 C CA . ALA A 1 116 ? -13.654 8.070 -18.696 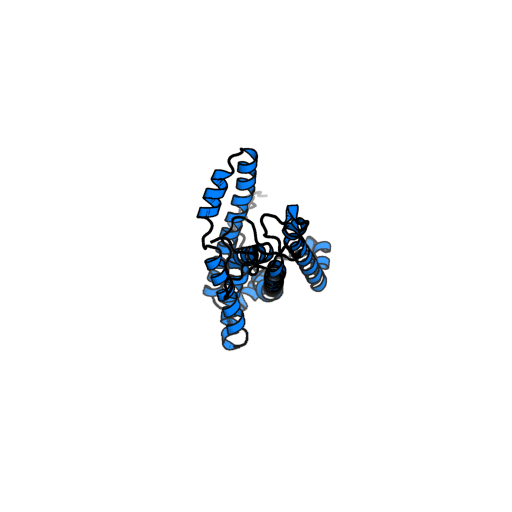1.00 72.19 116 ALA A CA 1
ATOM 927 C C . ALA A 1 116 ? -12.621 8.909 -19.468 1.00 72.19 116 ALA A C 1
ATOM 929 O O . ALA A 1 116 ? -12.802 9.163 -20.658 1.00 72.19 116 ALA A O 1
ATOM 930 N N . PHE A 1 117 ? -11.512 9.292 -18.831 1.00 79.00 117 PHE A N 1
ATOM 931 C CA . PHE A 1 117 ? -10.443 10.052 -19.483 1.00 79.00 117 PHE A CA 1
ATOM 932 C C . PHE A 1 117 ? -9.623 9.226 -20.479 1.00 79.00 117 PHE A C 1
ATOM 934 O O . PHE A 1 117 ? -9.215 9.761 -21.513 1.00 79.00 117 PHE A O 1
ATOM 941 N N . ARG A 1 118 ? -9.434 7.920 -20.232 1.00 72.50 118 ARG A N 1
ATOM 942 C CA . ARG A 1 118 ? -8.862 7.002 -21.232 1.00 72.50 118 ARG A CA 1
ATOM 943 C C . ARG A 1 118 ? -9.744 6.910 -22.476 1.00 72.50 118 ARG A C 1
ATOM 945 O O . ARG A 1 118 ? -9.218 6.929 -23.583 1.00 72.50 118 ARG A O 1
ATOM 952 N N . VAL A 1 119 ? -11.068 6.853 -22.313 1.00 75.44 119 VAL A N 1
ATOM 953 C CA . VAL A 1 119 ? -12.020 6.793 -23.439 1.00 75.44 119 VAL A CA 1
ATOM 954 C C . VAL A 1 119 ? -12.077 8.114 -24.214 1.00 75.44 119 VAL A C 1
ATOM 956 O O . VAL A 1 119 ? -12.197 8.097 -25.436 1.00 75.44 119 VAL A O 1
ATOM 959 N N . THR A 1 120 ? -11.963 9.260 -23.539 1.00 81.56 120 THR A N 1
ATOM 960 C CA . THR A 1 120 ? -12.007 10.583 -24.191 1.00 81.56 120 THR A CA 1
ATOM 961 C C . THR A 1 120 ? -10.652 11.071 -24.709 1.00 81.56 120 THR A C 1
ATOM 963 O O . THR A 1 120 ? -10.594 12.138 -25.317 1.00 81.56 120 THR A O 1
ATOM 966 N N . GLY A 1 121 ? -9.561 10.332 -24.484 1.00 76.94 121 GLY A N 1
ATOM 967 C CA . GLY A 1 121 ? -8.214 10.693 -24.943 1.00 76.94 121 GLY A CA 1
ATOM 968 C C . GLY A 1 121 ? -7.566 11.864 -24.192 1.00 76.94 121 GLY A C 1
ATOM 969 O O . GLY A 1 121 ? -6.586 12.425 -24.672 1.00 76.94 121 GLY A O 1
ATOM 970 N N . HIS A 1 122 ? -8.084 12.242 -23.019 1.00 77.38 122 HIS A N 1
ATOM 971 C CA . HIS A 1 122 ? -7.600 13.379 -22.221 1.00 77.38 122 HIS A CA 1
ATOM 972 C C . HIS A 1 122 ? -6.779 12.915 -21.000 1.00 77.38 122 HIS A C 1
ATOM 974 O O . HIS A 1 122 ? -7.066 13.296 -19.864 1.00 77.38 122 HIS A O 1
ATOM 980 N N . LEU A 1 123 ? -5.742 12.092 -21.213 1.00 72.69 123 LEU A N 1
ATOM 981 C CA . LEU A 1 123 ? -4.910 11.547 -20.122 1.00 72.69 123 LEU A CA 1
ATOM 982 C C . LEU A 1 123 ? -4.165 12.619 -19.301 1.00 72.69 123 LEU A C 1
ATOM 984 O O . LEU A 1 123 ? -3.940 12.424 -18.112 1.00 72.69 123 LEU A O 1
ATOM 988 N N . HIS A 1 124 ? -3.841 13.774 -19.883 1.00 72.69 124 HIS A N 1
ATOM 989 C CA . HIS A 1 124 ? -3.095 14.833 -19.184 1.00 72.69 124 HIS A CA 1
ATOM 990 C C . HIS A 1 124 ? -3.860 15.433 -17.984 1.00 72.69 124 HIS A C 1
ATOM 992 O O . HIS A 1 124 ? -3.267 15.878 -16.998 1.00 72.69 124 HIS A O 1
ATOM 998 N N . ALA A 1 125 ? -5.198 15.413 -18.029 1.00 69.62 125 ALA A N 1
ATOM 999 C CA . ALA A 1 125 ? -6.025 15.859 -16.911 1.00 69.62 125 ALA A CA 1
ATOM 1000 C C . ALA A 1 125 ? -5.902 14.913 -15.702 1.00 69.62 125 ALA A C 1
ATOM 1002 O O . ALA A 1 125 ? -5.864 15.381 -14.565 1.00 69.62 125 ALA A O 1
ATOM 1003 N N . LEU A 1 126 ? -5.763 13.600 -15.936 1.00 68.50 126 LEU A N 1
ATOM 1004 C CA . LEU A 1 126 ? -5.499 12.622 -14.876 1.00 68.50 126 LEU A CA 1
ATOM 1005 C C . LEU A 1 126 ? -4.147 12.852 -14.227 1.00 68.50 126 LEU A C 1
ATOM 1007 O O . LEU A 1 126 ? -4.073 12.824 -13.010 1.00 68.50 126 LEU A O 1
ATOM 1011 N N . GLU A 1 127 ? -3.093 13.102 -15.000 1.00 68.12 127 GLU A N 1
ATOM 1012 C CA . GLU A 1 127 ? -1.752 13.349 -14.451 1.00 68.12 127 GLU A CA 1
ATOM 1013 C C . GLU A 1 127 ? -1.743 14.577 -13.525 1.00 68.12 127 GLU A C 1
ATOM 1015 O O . GLU A 1 127 ? -1.119 14.574 -12.462 1.00 68.12 127 GLU A O 1
ATOM 1020 N N . THR A 1 128 ? -2.534 15.599 -13.860 1.00 67.75 128 THR A N 1
ATOM 1021 C CA . THR A 1 128 ? -2.715 16.800 -13.027 1.00 67.75 128 THR A CA 1
ATOM 1022 C C . THR A 1 128 ? -3.512 16.499 -11.745 1.00 67.75 128 THR A C 1
ATOM 1024 O O . THR A 1 128 ? -3.201 16.986 -10.655 1.00 67.75 128 THR A O 1
ATOM 1027 N N . ILE A 1 129 ? -4.537 15.650 -11.839 1.00 66.81 129 ILE A N 1
ATOM 1028 C CA . ILE A 1 129 ? -5.332 15.211 -10.683 1.00 66.81 129 ILE A CA 1
ATOM 1029 C C . ILE A 1 129 ? -4.508 14.276 -9.778 1.00 66.81 129 ILE A C 1
ATOM 1031 O O . ILE A 1 129 ? -4.490 14.447 -8.565 1.00 66.81 129 ILE A O 1
ATOM 1035 N N . TYR A 1 130 ? -3.755 13.334 -10.340 1.00 65.81 130 TYR A N 1
ATOM 1036 C CA . TYR A 1 130 ? -2.894 12.428 -9.581 1.00 65.81 130 TYR A CA 1
ATOM 1037 C C . TYR A 1 130 ? -1.740 13.160 -8.902 1.00 65.81 130 TYR A C 1
ATOM 1039 O O . TYR A 1 130 ? -1.443 12.866 -7.746 1.00 65.81 130 TYR A O 1
ATOM 1047 N N . SER A 1 131 ? -1.120 14.131 -9.577 1.00 59.94 131 SER A N 1
ATOM 1048 C CA . SER A 1 131 ? -0.066 14.951 -8.968 1.00 59.94 131 SER A CA 1
ATOM 1049 C C . SER A 1 131 ? -0.598 15.846 -7.843 1.00 59.94 131 SER A C 1
ATOM 1051 O O . SER A 1 131 ? 0.097 16.037 -6.851 1.00 59.94 131 SER A O 1
ATOM 1053 N N . SER A 1 132 ? -1.847 16.321 -7.919 1.00 58.47 132 SER A N 1
ATOM 1054 C CA . SER A 1 132 ? -2.476 17.075 -6.819 1.00 58.47 132 SER A CA 1
ATOM 1055 C C . SER A 1 132 ? -2.990 16.201 -5.663 1.00 58.47 132 SER A C 1
ATOM 1057 O O . SER A 1 132 ? -3.062 16.677 -4.530 1.00 58.47 132 SER A O 1
ATOM 1059 N N . ILE A 1 133 ? -3.304 14.924 -5.915 1.00 60.06 133 ILE A N 1
ATOM 1060 C CA . ILE A 1 133 ? -3.755 13.950 -4.901 1.00 60.06 133 ILE A CA 1
ATOM 1061 C C . ILE A 1 133 ? -2.588 13.181 -4.256 1.00 60.06 133 ILE A C 1
ATOM 1063 O O . ILE A 1 133 ? -2.791 12.521 -3.236 1.00 60.06 133 ILE A O 1
ATOM 1067 N N . GLN A 1 134 ? -1.353 13.288 -4.767 1.00 60.25 134 GLN A N 1
ATOM 1068 C CA . GLN A 1 134 ? -0.140 12.831 -4.072 1.00 60.25 134 GLN A CA 1
ATOM 1069 C C . GLN A 1 134 ? 0.087 13.661 -2.792 1.00 60.25 134 GLN A C 1
ATOM 1071 O O . GLN A 1 134 ? 0.983 14.491 -2.694 1.00 60.25 134 GLN A O 1
ATOM 1076 N N . PHE A 1 135 ? -0.744 13.421 -1.777 1.00 53.31 135 PHE A N 1
ATOM 1077 C CA . PHE A 1 135 ? -0.797 14.140 -0.503 1.00 53.31 135 PHE A CA 1
ATOM 1078 C C . PHE A 1 135 ? 0.500 14.021 0.314 1.00 53.31 135 PHE A C 1
ATOM 1080 O O . PHE A 1 135 ? 0.705 14.741 1.288 1.00 53.31 135 PHE A O 1
ATOM 1087 N N . ALA A 1 136 ? 1.391 13.126 -0.100 1.00 58.06 136 ALA A N 1
ATOM 1088 C CA . ALA A 1 136 ? 2.763 13.028 0.339 1.00 58.06 136 ALA A CA 1
ATOM 1089 C C . ALA A 1 136 ? 3.560 12.414 -0.821 1.00 58.06 136 ALA A C 1
ATOM 1091 O O . ALA A 1 136 ? 3.154 11.381 -1.363 1.00 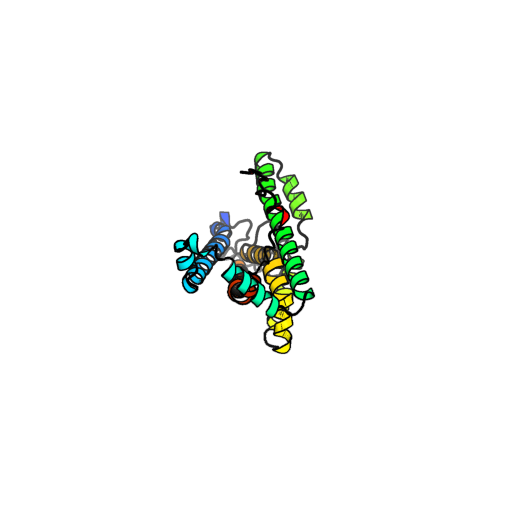58.06 136 ALA A O 1
ATOM 1092 N N . GLY A 1 137 ? 4.677 13.030 -1.222 1.00 69.44 137 GLY A N 1
ATOM 1093 C CA . GLY A 1 137 ? 5.621 12.407 -2.161 1.00 69.44 137 GLY A CA 1
ATOM 1094 C C . GLY A 1 137 ? 6.077 11.027 -1.663 1.00 69.44 137 GLY A C 1
ATOM 1095 O O . GLY A 1 137 ? 5.799 10.651 -0.520 1.00 69.44 137 GLY A O 1
ATOM 1096 N N . GLU A 1 138 ? 6.792 10.254 -2.485 1.00 72.69 138 GLU A N 1
ATOM 1097 C CA . GLU A 1 138 ? 7.209 8.887 -2.121 1.00 72.69 138 GLU A CA 1
ATOM 1098 C C . GLU A 1 138 ? 7.915 8.843 -0.756 1.00 72.69 138 GLU A C 1
ATOM 1100 O O . GLU A 1 138 ? 7.554 8.043 0.108 1.00 72.69 138 GLU A O 1
ATOM 1105 N N . ALA A 1 139 ? 8.809 9.802 -0.505 1.00 77.50 139 ALA A N 1
ATOM 1106 C CA . ALA A 1 139 ? 9.486 9.969 0.777 1.00 77.50 139 ALA A CA 1
ATOM 1107 C C . ALA A 1 139 ? 8.522 10.175 1.959 1.00 77.50 139 ALA A C 1
ATOM 1109 O O . ALA A 1 139 ? 8.743 9.628 3.038 1.00 77.50 139 ALA A O 1
ATOM 1110 N N . GLY A 1 140 ? 7.443 10.938 1.775 1.00 79.50 140 GLY A N 1
ATOM 1111 C CA . GLY A 1 140 ? 6.456 11.177 2.826 1.00 79.50 140 GLY A CA 1
ATOM 1112 C C . GLY A 1 140 ? 5.601 9.942 3.110 1.00 79.50 140 GLY A C 1
ATOM 1113 O O . GLY A 1 140 ? 5.346 9.628 4.272 1.00 79.50 140 GLY A O 1
ATOM 1114 N N . ASN A 1 141 ? 5.239 9.184 2.073 1.00 79.06 141 ASN A N 1
ATOM 1115 C CA . ASN A 1 141 ? 4.543 7.910 2.244 1.00 79.06 141 ASN A CA 1
ATOM 1116 C C . ASN A 1 141 ? 5.428 6.876 2.954 1.00 79.06 141 ASN A C 1
ATOM 1118 O O . ASN A 1 141 ? 4.979 6.242 3.906 1.00 79.06 141 ASN A O 1
ATOM 1122 N N . VAL A 1 142 ? 6.703 6.769 2.566 1.00 81.56 142 VAL A N 1
ATOM 1123 C CA . VAL A 1 142 ? 7.694 5.916 3.243 1.00 81.56 142 VAL A CA 1
ATOM 1124 C C . VAL A 1 142 ? 7.907 6.355 4.695 1.00 81.56 142 VAL A C 1
ATOM 1126 O O . VAL A 1 142 ? 7.931 5.520 5.594 1.00 81.56 142 VAL A O 1
ATOM 1129 N N . ALA A 1 143 ? 8.001 7.657 4.971 1.00 83.56 143 ALA A N 1
ATOM 1130 C CA . ALA A 1 143 ? 8.120 8.158 6.339 1.00 83.56 143 ALA A CA 1
ATOM 1131 C C . ALA A 1 143 ? 6.885 7.808 7.185 1.00 83.56 143 ALA A C 1
ATOM 1133 O O . ALA A 1 143 ? 7.017 7.394 8.337 1.00 83.56 143 ALA A O 1
ATOM 1134 N N .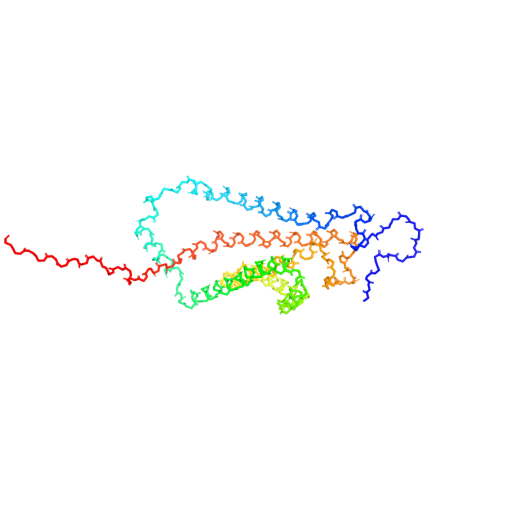 MET A 1 144 ? 5.687 7.925 6.610 1.00 81.62 144 MET A N 1
ATOM 1135 C CA . MET A 1 144 ? 4.435 7.576 7.276 1.00 81.62 144 MET A CA 1
ATOM 1136 C C . MET A 1 144 ? 4.324 6.069 7.544 1.00 81.62 144 MET A C 1
ATOM 1138 O O . MET A 1 144 ? 3.916 5.677 8.640 1.00 81.62 144 MET A O 1
ATOM 1142 N N . THR A 1 145 ? 4.719 5.218 6.589 1.00 83.12 145 THR A N 1
ATOM 1143 C CA . THR A 1 145 ? 4.728 3.758 6.777 1.00 83.12 145 THR A CA 1
ATOM 1144 C C . THR A 1 145 ? 5.743 3.342 7.837 1.00 83.12 145 THR A C 1
ATOM 1146 O O . THR A 1 145 ? 5.408 2.553 8.721 1.00 83.12 145 THR A O 1
ATOM 1149 N N . LEU A 1 146 ? 6.947 3.922 7.815 1.00 84.88 146 LEU A N 1
ATOM 1150 C CA . LEU A 1 146 ? 7.981 3.693 8.822 1.00 84.88 146 LEU A CA 1
ATOM 1151 C C . LEU A 1 146 ? 7.512 4.138 10.202 1.00 84.88 146 LEU A C 1
ATOM 1153 O O . LEU A 1 146 ? 7.621 3.369 11.152 1.00 84.88 146 LEU A O 1
ATOM 1157 N N . PHE A 1 147 ? 6.945 5.338 10.326 1.00 85.69 147 PHE A N 1
ATOM 1158 C CA . PHE A 1 147 ? 6.428 5.827 11.600 1.00 85.69 147 PHE A CA 1
ATOM 1159 C C . PHE A 1 147 ? 5.313 4.923 12.140 1.00 85.69 147 PHE A C 1
ATOM 1161 O O . PHE A 1 147 ? 5.342 4.549 13.311 1.00 85.69 147 PHE A O 1
ATOM 1168 N N . GLY A 1 148 ? 4.370 4.510 11.285 1.00 81.25 148 GLY A N 1
ATOM 1169 C CA . GLY A 1 148 ? 3.299 3.583 11.654 1.00 81.25 148 GLY A CA 1
ATOM 1170 C C . GLY A 1 148 ? 3.822 2.213 12.095 1.00 81.25 148 GLY A C 1
ATOM 1171 O O . GLY A 1 148 ? 3.427 1.712 13.149 1.00 81.25 148 GLY A O 1
ATOM 1172 N N . GLY A 1 149 ? 4.753 1.630 11.336 1.00 82.12 149 GLY A N 1
ATOM 1173 C CA . GLY A 1 149 ? 5.359 0.333 11.640 1.00 82.12 149 GLY A CA 1
ATOM 1174 C C . GLY A 1 149 ? 6.234 0.354 12.895 1.00 82.12 149 GLY A C 1
ATOM 1175 O O . GLY A 1 149 ? 6.122 -0.533 13.741 1.00 82.12 149 GLY A O 1
ATOM 1176 N N . ILE A 1 150 ? 7.056 1.393 13.069 1.00 85.56 150 ILE A N 1
ATOM 1177 C CA . ILE A 1 150 ? 7.876 1.590 14.272 1.00 85.56 150 ILE A CA 1
ATOM 1178 C C . ILE A 1 150 ? 6.976 1.787 15.486 1.00 85.56 150 ILE A C 1
ATOM 1180 O O . ILE A 1 150 ? 7.212 1.153 16.510 1.00 85.56 150 ILE A O 1
ATOM 1184 N N . ALA A 1 151 ? 5.925 2.606 15.386 1.00 83.31 151 ALA A N 1
ATOM 1185 C CA . ALA A 1 151 ? 4.970 2.768 16.476 1.00 83.31 151 ALA A CA 1
ATOM 1186 C C . ALA A 1 151 ? 4.363 1.414 16.873 1.00 83.31 151 ALA A C 1
ATOM 1188 O O . ALA A 1 151 ? 4.344 1.084 18.057 1.00 83.31 151 ALA A O 1
ATOM 1189 N N . MET A 1 152 ? 3.944 0.587 15.907 1.00 81.06 152 MET A N 1
ATOM 1190 C CA . MET A 1 152 ? 3.457 -0.760 16.213 1.00 81.06 152 MET A CA 1
ATOM 1191 C C . MET A 1 152 ? 4.506 -1.608 16.931 1.00 81.06 152 MET A C 1
ATOM 1193 O O . MET A 1 152 ? 4.215 -2.139 17.999 1.00 81.06 152 MET A O 1
ATOM 1197 N N . LEU A 1 153 ? 5.725 -1.702 16.395 1.00 83.25 153 LEU A N 1
ATOM 1198 C CA . LEU A 1 153 ? 6.801 -2.516 16.971 1.00 83.25 153 LEU A CA 1
ATOM 1199 C C . LEU A 1 153 ? 7.214 -2.049 18.370 1.00 83.25 153 LEU A C 1
ATOM 1201 O O . LEU A 1 153 ? 7.418 -2.875 19.255 1.00 83.25 153 LEU A O 1
ATOM 1205 N N . VAL A 1 154 ? 7.318 -0.736 18.577 1.00 83.69 154 VAL A N 1
ATOM 1206 C CA . VAL A 1 154 ? 7.728 -0.139 19.851 1.00 83.69 154 VAL A CA 1
ATOM 1207 C C . VAL A 1 154 ? 6.646 -0.311 20.903 1.00 83.69 154 VAL A C 1
ATOM 1209 O O . VAL A 1 154 ? 6.977 -0.630 22.036 1.00 83.69 154 VAL A O 1
ATOM 1212 N N . PHE A 1 155 ? 5.366 -0.134 20.564 1.00 80.44 155 PHE A N 1
ATOM 1213 C CA . PHE A 1 155 ? 4.278 -0.239 21.541 1.00 80.44 155 PHE A CA 1
ATOM 1214 C C . PHE A 1 155 ? 3.813 -1.680 21.799 1.00 80.44 155 PHE A C 1
ATOM 1216 O O . PHE A 1 155 ? 3.237 -1.933 22.856 1.00 80.44 155 PHE A O 1
ATOM 1223 N N . HIS A 1 156 ? 4.095 -2.627 20.898 1.00 78.62 156 HIS A N 1
ATOM 1224 C CA . HIS A 1 156 ? 3.728 -4.040 21.043 1.00 78.62 156 HIS A CA 1
ATOM 1225 C C . HIS A 1 156 ? 4.269 -4.734 22.317 1.00 78.62 156 HIS A C 1
ATOM 1227 O O . HIS A 1 156 ? 3.502 -5.438 22.967 1.00 78.62 156 HIS A O 1
ATOM 1233 N N . PRO A 1 157 ? 5.540 -4.576 22.746 1.00 80.31 157 PRO A N 1
ATOM 1234 C CA . PRO A 1 157 ? 6.042 -5.250 23.949 1.00 80.31 157 PRO A CA 1
ATOM 1235 C C . PRO A 1 157 ? 5.526 -4.649 25.269 1.00 80.31 157 PRO A C 1
ATOM 1237 O O . PRO A 1 157 ? 5.604 -5.298 26.316 1.00 80.31 157 PRO A O 1
ATOM 1240 N N . PHE A 1 158 ? 4.996 -3.422 25.263 1.00 80.94 158 PHE A N 1
ATOM 1241 C CA . PHE A 1 158 ? 4.569 -2.751 26.489 1.00 80.94 158 PHE A CA 1
ATOM 1242 C C . PHE A 1 158 ? 3.098 -3.053 26.804 1.00 80.94 158 PHE A C 1
ATOM 1244 O O . PHE A 1 158 ? 2.182 -2.416 26.287 1.00 80.94 158 PHE A O 1
ATOM 1251 N N . LYS A 1 159 ? 2.868 -3.963 27.762 1.00 74.44 159 LYS A N 1
ATOM 1252 C CA . LYS A 1 159 ? 1.538 -4.296 28.323 1.00 74.44 159 LYS A CA 1
ATOM 1253 C C . LYS A 1 159 ? 0.611 -3.097 28.605 1.00 74.44 159 LYS A C 1
ATOM 1255 O O . LYS A 1 159 ? -0.552 -3.180 28.220 1.00 74.44 159 LYS A O 1
ATOM 1260 N N . PRO A 1 160 ? 1.050 -1.985 29.232 1.00 74.62 160 PRO A N 1
ATOM 1261 C CA . PRO A 1 160 ? 0.158 -0.844 29.471 1.00 74.62 160 PRO A CA 1
ATOM 1262 C C . PRO A 1 160 ? -0.227 -0.094 28.185 1.00 74.62 160 PRO A C 1
ATOM 1264 O O . PRO A 1 160 ? -1.269 0.558 28.141 1.00 74.62 160 PRO A O 1
ATOM 1267 N N . CYS A 1 161 ? 0.579 -0.205 27.128 1.00 78.81 161 CYS A N 1
ATOM 1268 C CA . CYS A 1 161 ? 0.336 0.439 25.843 1.00 78.81 161 CYS A CA 1
ATOM 1269 C C . CYS A 1 161 ? -0.567 -0.384 24.920 1.00 78.81 161 CYS A C 1
ATOM 1271 O O . CYS A 1 161 ? -1.067 0.184 23.954 1.00 78.81 161 CYS A O 1
ATOM 1273 N N . HIS A 1 162 ? -0.855 -1.657 25.223 1.00 78.62 162 HIS A N 1
ATOM 1274 C CA . HIS A 1 162 ? -1.762 -2.484 24.412 1.00 78.62 162 HIS A CA 1
ATOM 1275 C C . HIS A 1 162 ? -3.127 -1.822 24.204 1.00 78.62 162 HIS A C 1
ATOM 1277 O O . HIS A 1 162 ? -3.645 -1.811 23.093 1.00 78.62 162 HIS A O 1
ATOM 1283 N N . VAL A 1 163 ? -3.670 -1.175 25.241 1.00 77.12 163 VAL A N 1
ATOM 1284 C CA . VAL A 1 163 ? -4.951 -0.460 25.139 1.00 77.12 163 VAL A CA 1
ATOM 1285 C C . VAL A 1 163 ? -4.862 0.708 24.155 1.00 77.12 163 VAL A C 1
ATOM 1287 O O . VAL A 1 163 ? -5.813 0.969 23.426 1.00 77.12 163 VAL A O 1
ATOM 1290 N N . PHE A 1 164 ? -3.737 1.424 24.120 1.00 79.19 164 PHE A N 1
ATOM 1291 C CA . PHE A 1 164 ? -3.518 2.518 23.172 1.00 79.19 164 PHE A CA 1
ATOM 1292 C C . PHE A 1 164 ? -3.281 1.989 21.750 1.00 79.19 164 PHE A C 1
ATOM 1294 O O . PHE A 1 164 ? -3.868 2.499 20.794 1.00 79.19 164 PHE A O 1
ATOM 1301 N N . LEU A 1 165 ? -2.479 0.929 21.628 1.00 80.38 165 LEU A N 1
ATOM 1302 C CA . LEU A 1 165 ? -2.168 0.246 20.378 1.00 80.38 165 LEU A CA 1
ATOM 1303 C C . LEU A 1 165 ? -3.450 -0.258 19.697 1.00 80.38 165 LEU A C 1
ATOM 1305 O O . LEU A 1 165 ? -3.727 0.090 18.555 1.00 80.38 165 LEU A O 1
ATOM 1309 N N . GLU A 1 166 ? -4.284 -1.000 20.423 1.00 76.88 166 GLU A N 1
ATOM 1310 C CA . GLU A 1 166 ? -5.540 -1.559 19.913 1.00 76.88 166 GLU A CA 1
ATOM 1311 C C . GLU A 1 166 ? -6.593 -0.503 19.595 1.00 76.88 166 GLU A C 1
ATOM 1313 O O . GLU A 1 166 ? -7.403 -0.689 18.689 1.00 76.88 166 GLU A O 1
ATOM 1318 N N . ARG A 1 167 ? -6.597 0.612 20.329 1.00 74.69 167 ARG A N 1
ATOM 1319 C CA . ARG A 1 167 ? -7.666 1.609 20.242 1.00 74.69 167 ARG A CA 1
ATOM 1320 C C . ARG A 1 167 ? -7.388 2.733 19.258 1.00 74.69 167 ARG A C 1
ATOM 1322 O O . ARG A 1 167 ? -8.345 3.331 18.771 1.00 74.69 167 ARG A O 1
ATOM 1329 N N . ILE A 1 168 ? -6.119 3.062 19.029 1.00 79.06 168 ILE A N 1
ATOM 1330 C CA . ILE A 1 168 ? -5.714 4.223 18.228 1.00 79.06 168 ILE A CA 1
ATOM 1331 C C . ILE A 1 168 ? -4.782 3.799 17.102 1.00 79.06 168 ILE A C 1
ATOM 1333 O O . ILE A 1 168 ? -5.084 4.081 15.947 1.00 79.06 168 ILE A O 1
ATOM 1337 N N . VAL A 1 169 ? -3.690 3.098 17.417 1.00 83.00 169 VAL A N 1
ATOM 1338 C CA . VAL A 1 169 ? -2.657 2.777 16.419 1.00 83.00 169 VAL A CA 1
ATOM 1339 C C . VAL A 1 169 ? -3.186 1.805 15.369 1.00 83.00 169 VAL A C 1
ATOM 1341 O O . VAL A 1 169 ? -3.044 2.080 14.183 1.00 83.00 169 VAL A O 1
ATOM 1344 N N . HIS A 1 170 ? -3.836 0.710 15.775 1.00 82.44 170 HIS A N 1
ATOM 1345 C CA . HIS A 1 170 ? -4.351 -0.275 14.827 1.00 82.44 170 HIS A CA 1
ATOM 1346 C C . HIS A 1 170 ? -5.437 0.292 13.897 1.00 82.44 170 HIS A C 1
ATOM 1348 O O . HIS A 1 170 ? -5.242 0.173 12.694 1.00 82.44 170 HIS A O 1
ATOM 1354 N N . PRO A 1 171 ? -6.504 0.975 14.367 1.00 80.06 171 PRO A N 1
ATOM 1355 C CA . PRO A 1 171 ? -7.493 1.558 13.455 1.00 80.06 171 PRO A CA 1
ATOM 1356 C C . PRO A 1 171 ? -6.886 2.616 12.528 1.00 80.06 171 PRO A C 1
ATOM 1358 O O . PRO A 1 171 ? -7.212 2.688 11.348 1.00 80.06 171 PRO A O 1
ATOM 1361 N N . LEU A 1 172 ? -5.964 3.441 13.036 1.00 81.00 172 LEU A N 1
ATOM 1362 C CA . LEU A 1 172 ? -5.319 4.451 12.203 1.00 81.00 172 LEU A CA 1
ATOM 1363 C C . LEU A 1 172 ? -4.463 3.801 11.109 1.00 81.00 172 LEU A C 1
ATOM 1365 O O . LEU A 1 172 ? -4.547 4.183 9.950 1.00 81.00 172 LEU A O 1
ATOM 1369 N N . ALA A 1 173 ? -3.647 2.814 11.458 1.00 83.06 173 ALA A N 1
ATOM 1370 C CA . ALA A 1 173 ? -2.711 2.224 10.515 1.00 83.06 173 ALA A CA 1
ATOM 1371 C C . ALA A 1 173 ? -3.342 1.176 9.583 1.00 83.06 173 ALA A C 1
ATOM 1373 O O . ALA A 1 173 ? -2.971 1.107 8.417 1.00 83.06 173 ALA A O 1
ATOM 1374 N N . LEU A 1 174 ? -4.278 0.367 10.088 1.00 83.12 174 LEU A N 1
ATOM 1375 C CA . LEU A 1 174 ? -4.862 -0.775 9.376 1.00 83.12 174 LEU A CA 1
ATOM 1376 C C . LEU A 1 174 ? -6.214 -0.469 8.718 1.00 83.12 174 LEU A C 1
ATOM 1378 O O . LEU A 1 174 ? -6.591 -1.215 7.820 1.00 83.12 174 LEU A O 1
ATOM 1382 N N . ASP A 1 175 ? -6.911 0.605 9.114 1.00 78.19 175 ASP A N 1
ATOM 1383 C CA . ASP A 1 175 ? -8.117 1.067 8.407 1.00 78.19 175 ASP A CA 1
ATOM 1384 C C . ASP A 1 175 ? -7.835 2.344 7.605 1.00 78.19 175 ASP A C 1
ATOM 1386 O O . ASP A 1 175 ? -8.069 2.374 6.402 1.00 78.19 175 ASP A O 1
ATOM 1390 N N . LEU A 1 176 ? -7.299 3.401 8.233 1.00 79.38 176 LEU A N 1
ATOM 1391 C CA . LEU A 1 176 ? -7.131 4.692 7.546 1.00 79.38 176 LEU A CA 1
ATOM 1392 C C . LEU A 1 176 ? -5.907 4.731 6.618 1.00 79.38 176 LEU A C 1
ATOM 1394 O O . LEU A 1 176 ? -5.987 5.247 5.507 1.00 79.38 176 LEU A O 1
ATOM 1398 N N . LEU A 1 177 ? -4.763 4.217 7.076 1.00 81.12 177 LEU A N 1
ATOM 1399 C CA . LEU A 1 177 ? -3.497 4.281 6.337 1.00 81.12 177 LEU A CA 1
ATOM 1400 C C . LEU A 1 177 ? -3.174 3.002 5.559 1.00 81.12 177 LEU A C 1
ATOM 1402 O O . LEU A 1 177 ? -2.123 2.922 4.927 1.00 81.12 177 LEU A O 1
ATOM 1406 N N . TYR A 1 178 ? -4.062 2.013 5.560 1.00 82.31 178 TYR A N 1
ATOM 1407 C CA . TYR A 1 178 ? -3.797 0.738 4.904 1.00 82.31 178 TYR A CA 1
ATOM 1408 C C . TYR A 1 178 ? -3.548 0.899 3.403 1.00 82.31 178 TYR A C 1
ATOM 1410 O O . TYR A 1 178 ? -2.541 0.412 2.894 1.00 82.31 178 TYR A O 1
ATOM 1418 N N . ILE A 1 179 ? -4.418 1.637 2.708 1.00 81.44 179 ILE A N 1
ATOM 1419 C CA . ILE A 1 179 ? -4.299 1.900 1.268 1.00 81.44 179 ILE A CA 1
ATOM 1420 C C . ILE A 1 179 ? -2.974 2.600 0.932 1.00 81.44 179 ILE A C 1
ATOM 1422 O O . ILE A 1 179 ? -2.213 2.046 0.135 1.00 81.44 179 ILE A O 1
ATOM 1426 N N . PRO A 1 180 ? -2.619 3.753 1.542 1.00 79.38 180 PRO A N 1
ATOM 1427 C CA . PRO A 1 180 ? -1.348 4.397 1.232 1.00 79.38 180 PRO A CA 1
ATOM 1428 C C . PRO A 1 180 ? -0.145 3.526 1.615 1.00 79.38 180 PRO A C 1
ATOM 1430 O O . PRO A 1 180 ? 0.847 3.520 0.886 1.00 79.38 180 PRO A O 1
ATOM 1433 N N . MET A 1 181 ? -0.217 2.735 2.693 1.00 83.31 181 MET A N 1
ATOM 1434 C CA . MET A 1 181 ? 0.863 1.807 3.041 1.00 83.31 181 MET A CA 1
ATOM 1435 C C . MET A 1 181 ? 1.038 0.699 1.993 1.00 83.31 181 MET A C 1
ATOM 1437 O O . MET A 1 181 ? 2.156 0.473 1.531 1.00 83.31 181 MET A O 1
ATOM 1441 N N . VAL A 1 182 ? -0.049 0.049 1.566 1.00 84.88 182 VAL A N 1
ATOM 1442 C CA . VAL A 1 182 ? -0.022 -0.977 0.511 1.00 84.88 182 VAL A CA 1
ATOM 1443 C C . VAL A 1 182 ? 0.478 -0.393 -0.806 1.00 84.88 182 VAL A C 1
ATOM 1445 O O . VAL A 1 182 ? 1.347 -0.990 -1.437 1.00 84.88 182 VAL A O 1
ATOM 1448 N N . ALA A 1 183 ? -0.006 0.787 -1.198 1.00 83.19 183 ALA A N 1
ATOM 1449 C CA . ALA A 1 183 ? 0.455 1.476 -2.398 1.00 83.19 183 ALA A CA 1
ATOM 1450 C C . ALA A 1 183 ? 1.963 1.767 -2.341 1.00 83.19 183 ALA A C 1
ATOM 1452 O O . ALA A 1 183 ? 2.663 1.583 -3.334 1.00 83.19 183 ALA A O 1
ATOM 1453 N N . THR A 1 184 ? 2.482 2.154 -1.173 1.00 83.75 184 THR A N 1
ATOM 1454 C CA . THR A 1 184 ? 3.921 2.387 -0.969 1.00 83.75 184 THR A CA 1
ATOM 1455 C C . THR A 1 184 ? 4.726 1.104 -1.122 1.00 83.75 184 THR A C 1
ATOM 1457 O O . THR A 1 184 ? 5.738 1.098 -1.815 1.00 83.75 184 THR A O 1
ATOM 1460 N N . PHE A 1 185 ? 4.280 0.001 -0.516 1.00 86.81 185 PHE A N 1
ATOM 1461 C CA . PHE A 1 185 ? 4.976 -1.284 -0.622 1.00 86.81 185 PHE A CA 1
ATOM 1462 C C . PHE A 1 185 ? 4.930 -1.862 -2.034 1.00 86.81 185 PHE A C 1
ATOM 1464 O O . PHE A 1 185 ? 5.922 -2.428 -2.489 1.00 86.81 185 PHE A O 1
ATOM 1471 N N . LEU A 1 186 ? 3.816 -1.675 -2.745 1.00 85.06 186 LEU A N 1
ATOM 1472 C CA . LEU A 1 186 ? 3.713 -2.031 -4.156 1.00 85.06 186 LEU A CA 1
ATOM 1473 C C . LEU A 1 186 ? 4.676 -1.202 -5.000 1.00 85.06 186 LEU A C 1
ATOM 1475 O O . LEU A 1 186 ? 5.443 -1.791 -5.747 1.00 85.06 186 LEU A O 1
ATOM 1479 N N . ARG A 1 187 ? 4.712 0.127 -4.831 1.00 84.06 187 ARG A N 1
ATOM 1480 C CA . ARG A 1 187 ? 5.666 0.995 -5.546 1.00 84.06 187 ARG A CA 1
ATOM 1481 C C . ARG A 1 187 ? 7.114 0.600 -5.279 1.00 84.06 187 ARG A C 1
ATOM 1483 O O . ARG A 1 187 ? 7.881 0.462 -6.227 1.00 84.06 187 ARG A O 1
ATOM 1490 N N . LEU A 1 188 ? 7.453 0.346 -4.015 1.00 85.62 188 LEU A N 1
ATOM 1491 C CA . LEU A 1 188 ? 8.774 -0.135 -3.617 1.00 85.62 188 LEU A CA 1
ATOM 1492 C C . LEU A 1 188 ? 9.113 -1.467 -4.299 1.00 85.62 188 LEU A C 1
ATOM 1494 O O . LEU A 1 188 ? 10.240 -1.664 -4.736 1.00 85.62 188 LEU A O 1
ATOM 1498 N N . GLY A 1 189 ? 8.136 -2.372 -4.407 1.00 85.94 189 GLY A N 1
ATOM 1499 C CA . GLY A 1 189 ? 8.344 -3.692 -4.987 1.00 85.94 189 GLY A CA 1
ATOM 1500 C C . GLY A 1 189 ? 8.333 -3.742 -6.517 1.00 85.94 189 GLY A C 1
ATOM 1501 O O . GLY A 1 189 ? 8.961 -4.627 -7.090 1.00 85.94 189 GLY A O 1
ATOM 1502 N N . THR A 1 190 ? 7.629 -2.823 -7.184 1.00 85.56 190 THR A N 1
ATOM 1503 C CA . THR A 1 190 ? 7.509 -2.789 -8.651 1.00 85.56 190 THR A CA 1
ATOM 1504 C C . THR A 1 190 ? 8.478 -1.826 -9.318 1.00 85.56 190 THR A C 1
ATOM 1506 O O . THR A 1 190 ? 8.698 -1.973 -10.513 1.00 85.56 190 THR A O 1
ATOM 1509 N N . CYS A 1 191 ? 9.030 -0.853 -8.582 1.00 86.69 191 CYS A N 1
ATOM 1510 C CA . CYS A 1 191 ? 9.910 0.197 -9.103 1.00 86.69 191 CYS A CA 1
ATOM 1511 C C . CYS A 1 191 ? 9.369 0.826 -10.409 1.00 86.69 191 CYS A C 1
ATOM 1513 O O . CYS A 1 191 ? 9.919 0.603 -11.489 1.00 86.69 191 CYS A O 1
ATOM 1515 N N . PRO A 1 192 ? 8.225 1.536 -10.356 1.00 83.81 192 PRO A N 1
ATOM 1516 C CA . PRO A 1 192 ? 7.599 2.081 -11.557 1.00 83.81 192 PRO A CA 1
ATOM 1517 C C . PRO A 1 192 ? 8.494 3.129 -12.230 1.00 83.81 192 PRO A C 1
ATOM 1519 O O . PRO A 1 192 ? 9.202 3.873 -11.556 1.00 83.81 192 PRO A O 1
ATOM 1522 N N . ILE A 1 193 ? 8.430 3.201 -13.558 1.00 80.88 193 ILE A N 1
ATOM 1523 C CA . ILE A 1 193 ? 9.160 4.192 -14.360 1.00 80.88 193 ILE A CA 1
ATOM 1524 C C . ILE A 1 193 ? 8.514 5.572 -14.151 1.00 80.88 193 ILE A C 1
ATOM 1526 O O . ILE A 1 193 ? 7.313 5.654 -13.892 1.00 80.88 193 ILE A O 1
ATOM 1530 N N . ASP A 1 194 ? 9.312 6.637 -14.250 1.00 71.38 194 ASP A N 1
ATOM 1531 C CA . ASP A 1 194 ? 8.877 8.044 -14.169 1.00 71.38 194 ASP A CA 1
ATOM 1532 C C . ASP A 1 194 ? 8.301 8.482 -12.810 1.00 71.38 194 ASP A C 1
ATOM 1534 O O . ASP A 1 194 ? 7.623 9.505 -12.702 1.00 71.38 194 ASP A O 1
ATOM 1538 N N . VAL A 1 195 ? 8.605 7.737 -11.745 1.00 73.50 195 VAL A N 1
ATOM 1539 C CA . VAL A 1 195 ? 8.291 8.116 -10.362 1.00 73.50 195 VAL A CA 1
ATOM 1540 C C . VAL A 1 195 ? 9.589 8.416 -9.617 1.00 73.50 195 VAL A C 1
ATOM 1542 O O . VAL A 1 195 ? 10.597 7.755 -9.836 1.00 73.50 195 VAL A O 1
ATOM 1545 N N . GLU A 1 196 ? 9.584 9.428 -8.747 1.00 76.00 196 GLU A N 1
ATOM 1546 C CA . GLU A 1 196 ? 10.734 9.725 -7.888 1.00 76.00 196 GLU A CA 1
ATOM 1547 C C . GLU A 1 196 ? 10.935 8.627 -6.841 1.00 76.00 196 GLU A C 1
ATOM 1549 O O . GLU A 1 196 ? 10.202 8.571 -5.854 1.00 76.00 196 GLU A O 1
ATOM 1554 N N . HIS A 1 197 ? 11.961 7.798 -7.023 1.00 79.25 197 HIS A N 1
ATOM 1555 C CA . HIS A 1 197 ? 12.276 6.732 -6.077 1.00 79.25 197 HIS A CA 1
ATOM 1556 C C . HIS A 1 197 ? 13.046 7.237 -4.858 1.00 79.25 197 HIS A C 1
ATOM 1558 O O . HIS A 1 197 ? 13.966 8.057 -4.951 1.00 79.25 197 HIS A O 1
ATOM 1564 N N . VAL A 1 198 ? 12.734 6.673 -3.693 1.00 78.56 198 VAL A N 1
ATOM 1565 C CA . VAL A 1 198 ? 13.507 6.907 -2.471 1.00 78.56 198 VAL A CA 1
ATOM 1566 C C . VAL A 1 198 ? 14.851 6.181 -2.552 1.00 78.56 198 VAL A C 1
ATOM 1568 O O . VAL A 1 198 ? 14.920 4.952 -2.541 1.00 78.56 198 VAL A O 1
ATOM 1571 N N . ALA A 1 199 ? 15.942 6.949 -2.571 1.00 80.81 199 ALA A N 1
ATOM 1572 C CA . ALA A 1 199 ? 17.288 6.401 -2.464 1.00 80.81 199 ALA A CA 1
ATOM 1573 C C . ALA A 1 199 ? 17.551 5.890 -1.036 1.00 80.81 199 ALA A C 1
ATOM 1575 O O . ALA A 1 199 ? 17.416 6.627 -0.055 1.00 80.81 199 ALA A O 1
ATOM 1576 N N . LEU A 1 200 ? 17.962 4.627 -0.920 1.00 77.00 200 LEU A N 1
ATOM 1577 C CA . LEU A 1 200 ? 18.416 4.048 0.345 1.00 77.00 200 LEU A CA 1
ATOM 1578 C C . LEU A 1 200 ? 19.751 4.682 0.788 1.00 77.00 200 LEU A C 1
ATOM 1580 O O . LEU A 1 200 ? 20.489 5.221 -0.048 1.00 77.00 200 LEU A O 1
ATOM 1584 N N . PRO A 1 201 ? 20.106 4.621 2.091 1.00 77.19 201 PRO A N 1
ATOM 1585 C CA . PRO A 1 201 ? 21.410 5.079 2.566 1.00 77.19 201 PRO A CA 1
ATOM 1586 C C . PRO A 1 201 ? 22.529 4.406 1.760 1.00 77.19 201 PRO A C 1
ATOM 1588 O O . PRO A 1 201 ? 22.598 3.183 1.684 1.00 77.19 201 PRO A O 1
ATOM 1591 N N . GLY A 1 202 ? 23.378 5.221 1.128 1.00 71.81 202 GLY A N 1
ATOM 1592 C CA . GLY A 1 202 ? 24.371 4.763 0.147 1.00 71.81 202 GLY A CA 1
ATOM 1593 C C . GLY A 1 202 ? 24.022 5.073 -1.314 1.00 71.81 202 GLY A C 1
ATOM 1594 O O . GLY A 1 202 ? 24.814 4.753 -2.192 1.00 71.81 202 GLY A O 1
ATOM 1595 N N . GLY A 1 203 ? 22.881 5.716 -1.589 1.00 78.19 203 GLY A N 1
ATOM 1596 C CA . GLY A 1 203 ? 22.497 6.130 -2.945 1.00 78.19 203 GLY A CA 1
ATOM 1597 C C . GLY A 1 203 ? 22.010 4.979 -3.827 1.00 78.19 203 GLY A C 1
ATOM 1598 O O . GLY A 1 203 ? 21.979 5.116 -5.047 1.00 78.19 203 GLY A O 1
ATOM 1599 N N . ILE A 1 204 ? 21.649 3.847 -3.218 1.00 81.81 204 ILE A N 1
ATOM 1600 C CA . ILE A 1 204 ? 21.137 2.672 -3.923 1.00 81.81 204 ILE A CA 1
ATOM 1601 C C . ILE A 1 204 ? 19.674 2.935 -4.292 1.00 81.81 204 ILE A C 1
ATOM 1603 O O . ILE A 1 204 ? 18.862 3.271 -3.427 1.00 81.81 204 ILE A O 1
ATOM 1607 N N . VAL A 1 205 ? 19.353 2.767 -5.574 1.00 85.88 205 VAL A N 1
ATOM 1608 C CA . VAL A 1 205 ? 18.017 2.969 -6.153 1.00 85.88 205 VAL A CA 1
ATOM 1609 C C . VAL A 1 205 ? 17.553 1.665 -6.807 1.00 85.88 205 VAL A C 1
ATOM 1611 O O . VAL A 1 205 ? 18.376 0.823 -7.174 1.00 85.88 205 VAL A O 1
ATOM 1614 N N . CYS A 1 206 ? 16.241 1.485 -6.951 1.00 86.44 206 CYS A N 1
ATOM 1615 C CA . CYS A 1 206 ? 15.642 0.291 -7.550 1.00 86.44 206 CYS A CA 1
ATOM 1616 C C . CYS A 1 206 ? 15.768 0.219 -9.087 1.00 86.44 206 CYS A C 1
ATOM 1618 O O . CYS A 1 206 ? 15.372 -0.783 -9.677 1.00 86.44 206 CYS A O 1
ATOM 1620 N N . ASP A 1 207 ? 16.360 1.236 -9.723 1.00 84.94 207 ASP A N 1
ATOM 1621 C CA . ASP A 1 207 ? 16.459 1.369 -11.184 1.00 84.94 207 ASP A CA 1
ATOM 1622 C C . ASP A 1 207 ? 17.311 0.295 -11.875 1.00 84.94 207 ASP A C 1
ATOM 1624 O O . ASP A 1 207 ? 17.214 0.117 -13.090 1.00 84.94 207 ASP A O 1
ATOM 1628 N N . CYS A 1 208 ? 18.147 -0.426 -11.129 1.00 86.31 208 CYS A N 1
ATOM 1629 C CA . CYS A 1 208 ? 19.056 -1.435 -11.670 1.00 86.31 208 CYS A CA 1
ATOM 1630 C C . CYS A 1 208 ? 18.583 -2.848 -11.307 1.00 86.31 208 CYS A C 1
ATOM 1632 O O . CYS A 1 208 ? 18.204 -3.093 -10.158 1.00 86.31 208 CYS A O 1
ATOM 1634 N N . VAL A 1 209 ? 18.674 -3.796 -12.252 1.00 86.38 209 VAL A N 1
ATOM 1635 C CA . VAL A 1 209 ? 18.239 -5.199 -12.049 1.00 86.38 209 VAL A CA 1
ATOM 1636 C C . VAL A 1 209 ? 18.868 -5.837 -10.803 1.00 86.38 209 VAL A C 1
ATOM 1638 O O . VAL A 1 209 ? 18.166 -6.499 -10.040 1.00 86.38 209 VAL A O 1
ATOM 1641 N N . ASP A 1 210 ? 20.153 -5.589 -10.544 1.00 85.69 210 ASP A N 1
ATOM 1642 C CA . ASP A 1 210 ? 20.877 -6.184 -9.409 1.00 85.69 210 ASP A CA 1
ATOM 1643 C C . ASP A 1 210 ? 20.291 -5.788 -8.050 1.00 85.69 210 ASP A C 1
ATOM 1645 O O . ASP A 1 210 ? 20.273 -6.576 -7.102 1.00 85.69 210 ASP A O 1
ATOM 1649 N N . HIS A 1 211 ? 19.783 -4.559 -7.951 1.00 86.06 211 HIS A N 1
ATOM 1650 C CA . HIS A 1 211 ? 19.186 -4.044 -6.725 1.00 86.06 211 HIS A CA 1
ATOM 1651 C C . HIS A 1 211 ? 17.688 -4.326 -6.649 1.00 86.06 211 HIS A C 1
ATOM 1653 O O . HIS A 1 211 ? 17.150 -4.449 -5.547 1.00 86.06 211 HIS A O 1
ATOM 1659 N N . PHE A 1 212 ? 17.020 -4.485 -7.795 1.00 88.69 212 PHE A N 1
ATOM 1660 C CA . PHE A 1 212 ? 15.579 -4.707 -7.878 1.00 88.69 212 PHE A CA 1
ATOM 1661 C C . PHE A 1 212 ? 15.106 -5.860 -6.988 1.00 88.69 212 PHE A C 1
ATOM 1663 O O . PHE A 1 212 ? 14.105 -5.723 -6.289 1.00 88.69 212 PHE A O 1
ATOM 1670 N N . GLY A 1 213 ? 15.855 -6.967 -6.939 1.00 89.62 213 GLY A N 1
ATOM 1671 C CA . GLY A 1 213 ? 15.516 -8.114 -6.093 1.00 89.62 213 GLY A CA 1
ATOM 1672 C C . GLY A 1 213 ? 15.361 -7.752 -4.609 1.00 89.62 213 GLY A C 1
ATOM 1673 O O . GLY A 1 213 ? 14.421 -8.216 -3.962 1.00 89.62 213 GLY A O 1
ATOM 1674 N N . TYR A 1 214 ? 16.222 -6.877 -4.078 1.00 89.50 214 TYR A N 1
ATOM 1675 C CA . TYR A 1 214 ? 16.149 -6.424 -2.685 1.00 89.50 214 TYR A CA 1
ATOM 1676 C C . TYR A 1 214 ? 14.918 -5.554 -2.430 1.00 89.50 214 TYR A C 1
ATOM 1678 O O . TYR A 1 214 ? 14.208 -5.771 -1.448 1.00 8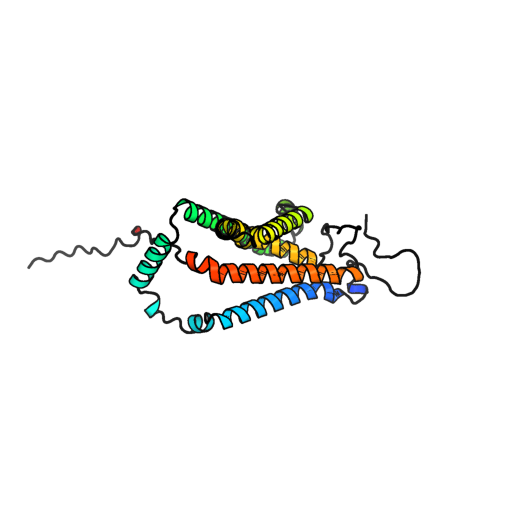9.50 214 TYR A O 1
ATOM 1686 N N . PHE A 1 215 ? 14.641 -4.601 -3.321 1.00 90.12 215 PHE A N 1
ATOM 1687 C CA . PHE A 1 215 ? 13.471 -3.725 -3.226 1.00 90.12 215 PHE A CA 1
ATOM 1688 C C . PHE A 1 215 ? 12.159 -4.509 -3.375 1.00 90.12 215 PHE A C 1
ATOM 1690 O O . PHE A 1 215 ? 11.245 -4.348 -2.563 1.00 90.12 215 PHE A O 1
ATOM 1697 N N . CYS A 1 216 ? 12.107 -5.439 -4.333 1.00 91.19 216 CYS A N 1
ATOM 1698 C CA . CYS A 1 216 ? 11.001 -6.373 -4.528 1.00 91.19 216 CYS A CA 1
ATOM 1699 C C . CYS A 1 216 ? 10.756 -7.226 -3.278 1.00 91.19 216 CYS A C 1
ATOM 1701 O O . CYS A 1 216 ? 9.625 -7.299 -2.795 1.00 91.19 216 CYS A O 1
ATOM 1703 N N . ALA A 1 217 ? 11.799 -7.850 -2.722 1.00 92.00 217 ALA A N 1
ATOM 1704 C CA . ALA A 1 217 ? 11.679 -8.665 -1.517 1.00 92.00 217 ALA A CA 1
ATOM 1705 C C . ALA A 1 217 ? 11.216 -7.838 -0.310 1.00 92.00 217 ALA A C 1
ATOM 1707 O O . ALA A 1 217 ? 10.338 -8.277 0.433 1.00 92.00 217 ALA A O 1
ATOM 1708 N N . LEU A 1 218 ? 11.760 -6.631 -0.134 1.00 90.94 218 LEU A N 1
ATOM 1709 C CA . LEU A 1 218 ? 11.382 -5.729 0.950 1.00 90.94 218 LEU A CA 1
ATOM 1710 C C . LEU A 1 218 ? 9.906 -5.322 0.850 1.00 90.94 218 LEU A C 1
ATOM 1712 O O . LEU A 1 218 ? 9.167 -5.487 1.818 1.00 90.94 218 LEU A O 1
ATOM 1716 N N . GLY A 1 219 ? 9.456 -4.871 -0.326 1.00 89.38 219 GLY A N 1
ATOM 1717 C CA . GLY A 1 219 ? 8.056 -4.512 -0.566 1.00 89.38 219 GLY A CA 1
ATOM 1718 C C . GLY A 1 219 ? 7.099 -5.683 -0.323 1.00 89.38 219 GLY A C 1
ATOM 1719 O O . GLY A 1 219 ? 6.078 -5.528 0.344 1.00 89.38 219 GLY A O 1
ATOM 1720 N N . LEU A 1 220 ? 7.464 -6.881 -0.783 1.00 90.56 220 LEU A N 1
ATOM 1721 C CA . LEU A 1 220 ? 6.684 -8.109 -0.619 1.00 90.56 220 LEU A CA 1
ATOM 1722 C C . LEU A 1 220 ? 6.583 -8.538 0.852 1.00 90.56 220 LEU A C 1
ATOM 1724 O O . LEU A 1 220 ? 5.486 -8.822 1.333 1.00 90.56 220 LEU A O 1
ATOM 1728 N N . ILE A 1 221 ? 7.697 -8.548 1.592 1.00 91.19 221 ILE A N 1
ATOM 1729 C CA . ILE A 1 221 ? 7.704 -8.873 3.026 1.00 91.19 221 ILE A CA 1
ATOM 1730 C C . ILE A 1 221 ? 6.836 -7.872 3.793 1.00 91.19 221 ILE A C 1
ATOM 1732 O O . ILE A 1 221 ? 5.985 -8.279 4.586 1.00 91.19 221 ILE A O 1
ATOM 1736 N N . SER A 1 222 ? 7.001 -6.574 3.528 1.00 90.06 222 SER A N 1
ATOM 1737 C CA . SER A 1 222 ? 6.192 -5.523 4.145 1.00 90.06 222 SER A CA 1
ATOM 1738 C C . SER A 1 222 ? 4.704 -5.678 3.826 1.00 90.06 222 SER A C 1
ATOM 1740 O O . SER A 1 222 ? 3.877 -5.574 4.733 1.00 90.06 222 SER A O 1
ATOM 1742 N N . PHE A 1 223 ? 4.354 -6.002 2.577 1.00 89.56 223 PHE A N 1
ATOM 1743 C CA . PHE A 1 223 ? 2.978 -6.283 2.171 1.00 89.56 223 PHE A CA 1
ATOM 1744 C C . PHE A 1 223 ? 2.391 -7.480 2.925 1.00 89.56 223 PHE A C 1
ATOM 1746 O O . PHE A 1 223 ? 1.298 -7.374 3.474 1.00 89.56 223 PHE A O 1
ATOM 1753 N N . VAL A 1 224 ? 3.113 -8.602 3.010 1.00 89.69 224 VAL A N 1
ATOM 1754 C CA . VAL A 1 224 ? 2.641 -9.802 3.718 1.00 89.69 224 VAL A CA 1
ATOM 1755 C C . VAL A 1 224 ? 2.449 -9.524 5.205 1.00 89.69 224 VAL A C 1
ATOM 1757 O O . VAL A 1 224 ? 1.430 -9.920 5.768 1.00 89.69 224 VAL A O 1
ATOM 1760 N N . LEU A 1 225 ? 3.391 -8.830 5.849 1.00 88.50 225 LEU A N 1
ATOM 1761 C CA . LEU A 1 225 ? 3.276 -8.465 7.262 1.00 88.50 225 LEU A CA 1
ATOM 1762 C C . LEU A 1 225 ? 2.083 -7.537 7.507 1.00 88.50 225 LEU A C 1
ATOM 1764 O O . LEU A 1 225 ? 1.299 -7.793 8.423 1.00 88.50 225 LEU A O 1
ATOM 1768 N N . LEU A 1 226 ? 1.909 -6.508 6.673 1.00 87.69 226 LEU A N 1
ATOM 1769 C CA . LEU A 1 226 ? 0.775 -5.592 6.772 1.00 87.69 226 LEU A CA 1
ATOM 1770 C C . LEU A 1 226 ? -0.549 -6.319 6.535 1.00 87.69 226 LEU A C 1
ATOM 1772 O O . LEU A 1 226 ? -1.486 -6.138 7.305 1.00 87.69 226 LEU A O 1
ATOM 1776 N N . TYR A 1 227 ? -0.628 -7.167 5.510 1.00 86.12 227 TYR A N 1
ATOM 1777 C CA . TYR A 1 227 ? -1.840 -7.904 5.170 1.00 86.12 227 TYR A CA 1
ATOM 1778 C C . TYR A 1 227 ? -2.220 -8.913 6.258 1.00 86.12 227 TYR A C 1
ATOM 1780 O O . TYR A 1 227 ? -3.369 -8.947 6.697 1.00 86.12 227 TYR A O 1
ATOM 1788 N N . CYS A 1 228 ? -1.256 -9.687 6.762 1.00 85.62 228 CYS A N 1
ATOM 1789 C CA . CYS A 1 228 ? -1.468 -10.591 7.892 1.00 85.62 228 CYS A CA 1
ATOM 1790 C C . CYS A 1 228 ? -1.870 -9.826 9.160 1.00 85.62 228 CYS A C 1
ATOM 1792 O O . CYS A 1 228 ? -2.771 -10.267 9.872 1.00 85.62 228 CYS A O 1
ATOM 1794 N N . GLY A 1 229 ? -1.245 -8.676 9.432 1.00 83.44 229 GLY A N 1
ATOM 1795 C CA . GLY A 1 229 ? -1.591 -7.802 10.553 1.00 83.44 229 GLY A CA 1
ATOM 1796 C C . GLY A 1 229 ? -3.009 -7.243 10.438 1.00 83.44 229 GLY A C 1
ATOM 1797 O O . GLY A 1 229 ? -3.781 -7.334 11.392 1.00 83.44 229 GLY A O 1
ATOM 1798 N N . ALA A 1 230 ? -3.384 -6.749 9.257 1.00 84.56 230 ALA A N 1
ATOM 1799 C CA . ALA A 1 230 ? -4.726 -6.264 8.948 1.00 84.56 230 ALA A CA 1
ATOM 1800 C C . ALA A 1 230 ? -5.768 -7.377 9.098 1.00 84.56 230 ALA A C 1
ATOM 1802 O O . ALA A 1 230 ? -6.773 -7.193 9.780 1.00 84.56 230 ALA A O 1
ATOM 1803 N N . LEU A 1 231 ? -5.514 -8.563 8.543 1.00 80.50 231 LEU A N 1
ATOM 1804 C CA . LEU A 1 231 ? -6.407 -9.710 8.692 1.00 80.50 231 LEU A CA 1
ATOM 1805 C C . LEU A 1 231 ? -6.526 -10.164 10.148 1.00 80.50 231 LEU A C 1
ATOM 1807 O O . LEU A 1 231 ? -7.631 -10.417 10.624 1.00 80.50 231 LEU A O 1
ATOM 1811 N N . HIS A 1 232 ? -5.415 -10.246 10.878 1.00 80.06 232 HIS A N 1
ATOM 1812 C CA . HIS A 1 232 ? -5.436 -10.590 12.295 1.00 80.06 232 HIS A CA 1
ATOM 1813 C C . HIS A 1 232 ? -6.248 -9.567 13.098 1.00 80.06 232 HIS A C 1
ATOM 1815 O O . HIS A 1 232 ? -7.083 -9.959 13.917 1.00 80.06 232 HIS A O 1
ATOM 1821 N N . HIS A 1 233 ? -6.055 -8.274 12.823 1.00 78.31 233 HIS A N 1
ATOM 1822 C CA . HIS A 1 233 ? -6.817 -7.186 13.425 1.00 78.31 233 HIS A CA 1
ATOM 1823 C C . HIS A 1 233 ? -8.313 -7.303 13.117 1.00 78.31 233 HIS A C 1
ATOM 1825 O O . HIS A 1 233 ? -9.122 -7.314 14.046 1.00 78.31 233 HIS A O 1
ATOM 1831 N N . LYS A 1 234 ? -8.689 -7.496 11.847 1.00 76.00 234 LYS A N 1
ATOM 1832 C CA . LYS A 1 234 ? -10.091 -7.665 11.442 1.00 76.00 234 LYS A CA 1
ATOM 1833 C C . LYS A 1 234 ? -10.745 -8.901 12.056 1.00 76.00 234 LYS A C 1
ATOM 1835 O O . LYS A 1 234 ? -11.904 -8.858 12.448 1.00 76.00 234 LYS A O 1
ATOM 1840 N N . MET A 1 235 ? -10.020 -10.008 12.194 1.00 69.75 235 MET A N 1
ATOM 1841 C CA . MET A 1 235 ? -10.604 -11.237 12.738 1.00 69.75 235 MET A CA 1
ATOM 1842 C C . MET A 1 235 ? -10.675 -11.283 14.264 1.00 69.75 235 MET A C 1
ATOM 1844 O O . MET A 1 235 ? -11.582 -11.925 14.781 1.00 69.75 235 MET A O 1
ATOM 1848 N N . HIS A 1 236 ? -9.744 -10.654 14.989 1.00 67.38 236 HIS A N 1
ATOM 1849 C CA . HIS A 1 236 ? -9.659 -10.792 16.452 1.00 67.38 236 HIS A CA 1
ATOM 1850 C C . HIS A 1 236 ? -10.027 -9.518 17.215 1.00 67.38 236 HIS A C 1
ATOM 1852 O O . HIS A 1 236 ? -10.548 -9.606 18.324 1.00 67.38 236 HIS A O 1
ATOM 1858 N N . VAL A 1 237 ? -9.797 -8.339 16.631 1.00 64.88 237 VAL A N 1
ATOM 1859 C CA . VAL A 1 237 ? -10.061 -7.044 17.280 1.00 64.88 237 VAL A CA 1
ATOM 1860 C C . VAL A 1 237 ? -11.354 -6.411 16.760 1.00 64.88 237 VAL A C 1
ATOM 1862 O O . VAL A 1 237 ? -12.152 -5.901 17.547 1.00 64.88 237 VAL A O 1
ATOM 1865 N N . GLU A 1 238 ? -11.626 -6.514 15.456 1.00 59.72 238 GLU A N 1
ATOM 1866 C CA . GLU A 1 238 ? -12.861 -6.005 14.854 1.00 59.72 238 GLU A CA 1
ATOM 1867 C C . GLU A 1 238 ? -14.163 -6.808 15.112 1.00 59.72 238 GLU A C 1
ATOM 1869 O O . GLU A 1 238 ? -15.222 -6.172 15.088 1.00 59.72 238 GLU A O 1
ATOM 1874 N N . PRO A 1 239 ? -14.206 -8.123 15.443 1.00 49.69 239 PRO A N 1
ATOM 1875 C CA . PRO A 1 239 ? -15.486 -8.799 15.697 1.00 49.69 239 PRO A CA 1
ATOM 1876 C C . PRO A 1 239 ? -16.235 -8.215 16.904 1.00 49.69 239 PRO A C 1
ATOM 1878 O O . PRO A 1 239 ? -17.456 -8.318 16.966 1.00 49.69 239 PRO A O 1
ATOM 1881 N N . LEU A 1 240 ? -15.553 -7.511 17.812 1.00 45.56 240 LEU A N 1
ATOM 1882 C CA . LEU A 1 240 ? -16.181 -6.753 18.902 1.00 45.56 240 LEU A CA 1
ATOM 1883 C C . LEU A 1 240 ? -16.897 -5.475 18.424 1.00 45.56 240 LEU A C 1
ATOM 1885 O O . LEU A 1 240 ? -17.747 -4.942 19.134 1.00 45.56 240 LEU A O 1
ATOM 1889 N N . ALA A 1 241 ? -16.596 -5.002 17.215 1.00 41.59 241 ALA A N 1
ATOM 1890 C CA . ALA A 1 241 ? -17.170 -3.813 16.591 1.00 41.59 241 ALA A CA 1
ATOM 1891 C C . ALA A 1 241 ? -18.212 -4.131 15.495 1.00 41.59 241 ALA A C 1
ATOM 1893 O O . ALA A 1 241 ? -18.722 -3.201 14.859 1.00 41.59 241 ALA A O 1
ATOM 1894 N N . THR A 1 242 ? -18.546 -5.416 15.287 1.00 41.53 242 THR A N 1
ATOM 1895 C CA . THR A 1 242 ? -19.624 -5.877 14.382 1.00 41.53 242 THR A CA 1
ATOM 1896 C C . THR A 1 242 ? -21.025 -5.607 14.914 1.00 41.53 242 THR A C 1
ATOM 1898 O O . THR A 1 242 ? -21.996 -5.683 14.167 1.00 41.53 242 THR A O 1
ATOM 1901 N N . THR A 1 243 ? -21.160 -5.140 16.152 1.00 45.41 243 THR A N 1
ATOM 1902 C CA . THR A 1 243 ? -22.370 -4.427 16.555 1.00 45.41 243 THR A CA 1
ATOM 1903 C C . THR A 1 243 ? -22.284 -2.991 16.048 1.00 45.41 243 THR A C 1
ATOM 1905 O O . THR A 1 243 ? -22.174 -2.027 16.816 1.00 45.41 243 THR A O 1
ATOM 1908 N N . MET A 1 244 ? -22.314 -2.822 14.728 1.00 42.69 244 MET A N 1
ATOM 1909 C CA . MET A 1 244 ? -22.942 -1.618 14.218 1.00 42.69 244 MET A CA 1
ATOM 1910 C C . MET A 1 244 ? -24.377 -1.694 14.719 1.00 42.69 244 MET A C 1
ATOM 1912 O O . MET A 1 244 ? -25.160 -2.538 14.296 1.00 42.69 244 MET A O 1
ATOM 1916 N N . ASP A 1 245 ? -24.644 -0.900 15.752 1.00 41.44 245 ASP A N 1
ATOM 1917 C CA . ASP A 1 245 ? -25.961 -0.672 16.321 1.00 41.44 245 ASP A CA 1
ATOM 1918 C C . ASP A 1 245 ? -26.774 -0.024 15.195 1.00 41.44 245 ASP A C 1
ATOM 1920 O O . ASP A 1 245 ? -26.834 1.203 15.072 1.00 41.44 245 ASP A O 1
ATOM 1924 N N . PHE A 1 246 ? -27.284 -0.855 14.281 1.00 41.59 246 PHE A N 1
ATOM 1925 C CA . PHE A 1 246 ? -28.281 -0.478 13.298 1.00 41.59 246 PHE A CA 1
ATOM 1926 C C . PHE A 1 246 ? -29.535 -0.166 14.104 1.00 41.59 246 PHE A C 1
ATOM 1928 O O . PHE A 1 246 ? -30.456 -0.972 14.218 1.00 41.59 246 PHE A O 1
ATOM 1935 N N . ARG A 1 247 ? -29.562 1.022 14.711 1.00 40.97 247 ARG A N 1
ATOM 1936 C CA . ARG A 1 247 ? -30.812 1.644 15.106 1.00 40.97 247 ARG A CA 1
ATOM 1937 C C . ARG A 1 247 ? -31.537 1.938 13.810 1.00 40.97 247 ARG A C 1
ATOM 1939 O O . ARG A 1 247 ? -31.334 2.988 13.206 1.00 40.97 247 ARG A O 1
ATOM 1946 N N . PHE A 1 248 ? -32.364 0.991 13.380 1.00 40.38 248 PHE A N 1
ATOM 1947 C CA . PHE A 1 248 ? -33.467 1.309 12.497 1.00 40.38 248 PHE A CA 1
ATOM 1948 C C . PHE A 1 248 ? -34.176 2.511 13.117 1.00 40.38 248 PHE A C 1
ATOM 1950 O O . PHE A 1 248 ? -34.624 2.457 14.264 1.00 40.38 248 PHE A O 1
ATOM 1957 N N . GLN A 1 249 ? -34.183 3.636 12.404 1.00 34.06 249 GLN A N 1
ATOM 1958 C CA . GLN A 1 249 ? -35.019 4.753 12.805 1.00 34.06 249 GLN A CA 1
ATOM 1959 C C . GLN A 1 249 ? -36.463 4.225 12.821 1.00 34.06 249 GLN A C 1
ATOM 1961 O O . GLN A 1 249 ? -36.925 3.715 11.797 1.00 34.06 249 GLN A O 1
ATOM 1966 N N . PRO A 1 250 ? -37.190 4.325 13.948 1.00 44.47 250 PRO A N 1
ATOM 1967 C CA . PRO A 1 250 ? -38.562 3.824 14.053 1.00 44.47 250 PRO A CA 1
ATOM 1968 C C . PRO A 1 250 ? -39.553 4.589 13.155 1.00 44.47 250 PRO A C 1
ATOM 1970 O O . PRO A 1 250 ? -40.739 4.277 13.133 1.00 44.47 250 PRO A O 1
ATOM 1973 N N . SER A 1 251 ? -39.090 5.566 12.369 1.00 47.19 251 SER A N 1
ATOM 1974 C CA . SER A 1 251 ? -39.901 6.324 11.416 1.00 47.19 251 SER A CA 1
ATOM 1975 C C . SER A 1 251 ? -40.483 5.479 10.277 1.00 47.19 251 SER A C 1
ATOM 1977 O O . SER A 1 251 ? -41.448 5.914 9.663 1.00 47.19 251 SER A O 1
ATOM 1979 N N . TYR A 1 252 ? -39.969 4.271 10.020 1.00 44.03 252 TYR A N 1
ATOM 1980 C CA . TYR A 1 252 ? -40.561 3.343 9.042 1.00 44.03 252 TYR A CA 1
ATOM 1981 C C . TYR A 1 252 ? -41.616 2.394 9.640 1.00 44.03 252 TYR A C 1
ATOM 1983 O O . TYR A 1 252 ? -42.161 1.560 8.924 1.00 44.03 252 TYR A O 1
ATOM 1991 N N . GLN A 1 253 ? -41.939 2.520 10.933 1.00 43.66 253 GLN A N 1
ATOM 1992 C CA . GLN A 1 253 ? -42.922 1.676 11.627 1.00 43.66 253 GLN A CA 1
ATOM 1993 C C . GLN A 1 253 ? -44.298 2.342 11.819 1.00 43.66 253 GLN A C 1
ATOM 1995 O O . GLN A 1 253 ? -45.111 1.867 12.608 1.00 43.66 253 GLN A O 1
ATOM 2000 N N . PHE A 1 254 ? -44.597 3.413 11.077 1.00 50.16 254 PHE A N 1
ATOM 2001 C CA . PHE A 1 254 ? -45.914 4.056 11.074 1.00 50.16 254 PHE A CA 1
ATOM 2002 C C . PHE A 1 254 ? -46.622 3.873 9.724 1.00 50.16 254 PHE A C 1
ATOM 2004 O O . PHE A 1 254 ? -46.550 4.736 8.858 1.00 50.16 254 PHE A O 1
ATOM 2011 N N . SER A 1 255 ? -47.307 2.740 9.538 1.00 48.09 255 SER A N 1
ATOM 2012 C CA . SER A 1 255 ? -48.603 2.661 8.825 1.00 48.09 255 SER A CA 1
ATOM 2013 C C . SER A 1 255 ? -49.144 1.223 8.784 1.00 48.09 255 SER A C 1
ATOM 2015 O O . SER A 1 255 ? -49.173 0.554 7.760 1.00 48.09 255 SER A O 1
ATOM 2017 N N . SER A 1 256 ? -49.632 0.734 9.921 1.00 42.62 256 SER A N 1
ATOM 2018 C CA . SER A 1 256 ? -50.708 -0.272 9.916 1.00 42.62 256 SER A CA 1
ATOM 2019 C C . SER A 1 256 ? -51.658 -0.085 11.100 1.00 42.62 256 SER A C 1
ATOM 2021 O O . SER A 1 256 ? -52.169 -1.036 11.674 1.00 42.62 256 SER A O 1
ATOM 2023 N N . SER A 1 257 ? -51.952 1.167 11.457 1.00 41.59 257 SER A N 1
ATOM 2024 C CA . SER A 1 257 ? -53.200 1.474 12.154 1.00 41.59 257 SER A CA 1
ATOM 2025 C C . SER A 1 257 ? -54.270 1.713 11.091 1.00 41.59 257 SER A C 1
ATOM 2027 O O . SER A 1 257 ? -54.470 2.841 10.646 1.00 41.59 257 SER A O 1
ATOM 2029 N N . TRP A 1 258 ? -54.913 0.640 10.639 1.00 39.50 258 TRP A N 1
ATOM 2030 C CA . TRP A 1 258 ? -56.214 0.742 9.983 1.00 39.50 258 TRP A CA 1
ATOM 2031 C C . TRP A 1 258 ? -57.249 1.091 11.066 1.00 39.50 258 TRP A C 1
ATOM 2033 O O . TRP A 1 258 ? -57.438 0.287 11.980 1.00 39.50 258 TRP A O 1
ATOM 2043 N N . PRO A 1 259 ? -57.919 2.258 11.022 1.00 48.06 259 PRO A N 1
ATOM 2044 C CA . PRO A 1 259 ? -59.049 2.529 11.890 1.00 48.06 259 PRO A CA 1
ATOM 2045 C C . PRO A 1 259 ? -60.299 1.972 11.204 1.00 48.06 259 PRO A C 1
ATOM 2047 O O . PRO A 1 259 ? -60.921 2.629 10.375 1.00 48.06 259 PRO A O 1
ATOM 2050 N N . GLY A 1 260 ? -60.636 0.723 11.512 1.00 40.75 260 GLY A N 1
ATOM 2051 C CA . GLY A 1 260 ? -61.870 0.083 11.067 1.00 40.75 260 GLY A CA 1
ATOM 2052 C C . GLY A 1 260 ? -62.843 -0.072 12.225 1.00 40.75 260 GLY A C 1
ATOM 2053 O O . GLY A 1 260 ? -62.900 -1.129 12.843 1.00 40.75 260 GLY A O 1
ATOM 2054 N N . HIS A 1 261 ? -63.597 0.987 12.518 1.00 43.03 261 HIS A N 1
ATOM 2055 C CA . HIS A 1 261 ? -64.870 0.894 13.231 1.00 43.03 261 HIS A CA 1
ATOM 2056 C C . HIS A 1 261 ? -65.772 -0.149 12.560 1.00 43.03 261 HIS A C 1
ATOM 2058 O O . HIS A 1 261 ? -66.085 0.026 11.387 1.00 43.03 261 HIS A O 1
ATOM 2064 N N . VAL A 1 262 ? -66.292 -1.122 13.315 1.00 35.84 262 VAL A N 1
ATOM 2065 C CA . VAL A 1 262 ? -67.652 -1.646 13.108 1.00 35.84 262 VAL A CA 1
ATOM 2066 C C . VAL A 1 262 ? -68.256 -1.965 14.476 1.00 35.84 262 VAL A C 1
ATOM 2068 O O . VAL A 1 262 ? -67.823 -2.880 15.170 1.00 35.84 262 VAL A O 1
ATOM 2071 N N . HIS A 1 263 ? -69.245 -1.156 14.858 1.00 36.88 263 HIS A N 1
ATOM 2072 C CA . HIS A 1 263 ? -70.307 -1.547 15.777 1.00 36.88 263 HIS A CA 1
ATOM 2073 C C . HIS A 1 263 ? -71.177 -2.611 15.096 1.00 36.88 263 HIS A C 1
ATOM 2075 O O . HIS A 1 263 ? -71.586 -2.388 13.957 1.00 36.88 263 HIS A O 1
ATOM 2081 N N . VAL A 1 264 ? -71.457 -3.710 15.799 1.00 42.50 264 VAL A N 1
ATOM 2082 C CA . VAL A 1 264 ? -72.772 -4.300 16.149 1.00 42.50 264 VAL A CA 1
ATOM 2083 C C . VAL A 1 264 ? -72.491 -5.624 16.852 1.00 42.50 264 VAL A C 1
ATOM 2085 O O . VAL A 1 264 ? -71.738 -6.444 16.285 1.00 42.50 264 VAL A O 1
#

Sequence (264 aa):
MHPRCFADGKVDDMVVCAVQHWDDCGYGWLRLAPIYLCLCLWVLLGVGMLRRHAALHGLFRSDATRVHEPITQGVAIALSQRTYRSLRQQRFQRAVRLLAMWVEAAEFIVAPLELAFRVTGHLHALETIYSSIQFAGEAGNVAMTLFGGIAMLVFHPFKPCHVFLERIVHPLALDLLYIPMVATFLRLGTCPIDVEHVALPGGIVCDCVDHFGYFCALGLISFVLLYCGALHHKMHVEPLATTMDFRFQPSYQFSSSWPGHVHV

Foldseek 3Di:
DPDDLDDDDDPDPPDFDFPVCCVVVVNPVQLCVLVVVLVVLLVCVVVVVCVVVCVVVVVVVPPVVVVPDVVVLVVLLVVLCVVPVDPVLVVVLVVLLVLLVVVVVVVVVLVVVCVVCVVVVNCVVNVVVVVVVCPDALVRLVVVLCVLVVVCVVQVVDPVSVVVCLRPSCSCCLRNVLVSQLVSLSCQQNVDPPGDFDQDVVRDTCRTPVCNVVSNVRSSVSSSVSSVSSVCCCVPSCVSVVPPVPPPPCVVVPDDPDPDDDDD

Radius of gyration: 25.45 Å; chains: 1; bounding box: 108×40×54 Å